Protein AF-A0A6I1VSV1-F1 (afdb_monomer)

Secondary structure (DSSP, 8-state):
---TTT-GGGGHHHHHHHHHHTTSSPPTTTS-HHHHTTT--HHHHHHHHHHHHHHHIIIIIHHHHHHHHHHHHHHTTT-HHHHHHHHHHHHHHH-GGG--HHHHHHHHHHHHHHHSTT-HHHHHHHHHHHHHHHTS-------HHHHHHHHHHTTSS-HHHHHHHHHHHHGGGSPPB-HHHHSGGGGGGEESTT--B-GGGSHHHIIIIIHHHHHHHHHHHHHTGGGGT--SS--HHHHHHHHHHHHHHHHHHHHHHHHHHHHT-EEPP-SSHHHHHHHHHHHHSTT-HHHHHHHHHHHHH----HHHHHHTS-GGGTTTSHHHHHHHTTS-THHHHHHHHHHHHHHTTB-TTSSBPGGG--

Radius of gyration: 32.24 Å; Cα contacts (8 Å, |Δi|>4): 322; chains: 1; bounding box: 82×52×90 Å

Structure (mmCIF, N/CA/C/O backbone):
data_AF-A0A6I1VSV1-F1
#
_entry.id   AF-A0A6I1VSV1-F1
#
loop_
_atom_site.group_PDB
_atom_site.id
_atom_site.type_symbol
_atom_site.label_atom_id
_atom_site.label_alt_id
_atom_site.label_comp_id
_atom_site.label_asym_id
_atom_site.label_entity_id
_atom_site.label_seq_id
_atom_site.pdbx_PDB_ins_code
_atom_site.Cartn_x
_atom_site.Cartn_y
_atom_site.Cartn_z
_atom_site.occupancy
_atom_site.B_iso_or_equiv
_atom_site.auth_seq_id
_atom_site.auth_comp_id
_atom_site.auth_asym_id
_atom_site.auth_atom_id
_atom_site.pdbx_PDB_model_num
ATOM 1 N N . LEU A 1 1 ? 3.359 -19.663 -23.433 1.00 37.00 1 LEU A N 1
ATOM 2 C CA . LEU A 1 1 ? 4.722 -19.948 -23.932 1.00 37.00 1 LEU A CA 1
ATOM 3 C C . LEU A 1 1 ? 5.078 -18.819 -24.882 1.00 37.00 1 LEU A C 1
ATOM 5 O O . LEU A 1 1 ? 4.383 -18.664 -25.875 1.00 37.00 1 LEU A O 1
ATOM 9 N N . LEU A 1 2 ? 6.026 -17.959 -24.504 1.00 47.41 2 LEU A N 1
ATOM 10 C CA . LEU A 1 2 ? 6.466 -16.857 -25.364 1.00 47.41 2 LEU A CA 1
ATOM 11 C C . LEU A 1 2 ? 7.264 -17.428 -26.538 1.00 47.41 2 LEU A C 1
ATOM 13 O O . LEU A 1 2 ? 7.981 -18.418 -26.389 1.00 47.41 2 LEU A O 1
ATOM 17 N N . SER A 1 3 ? 7.106 -16.820 -27.703 1.00 53.56 3 SER A N 1
ATOM 18 C CA . SER A 1 3 ? 7.823 -17.185 -28.918 1.00 53.56 3 SER A CA 1
ATOM 19 C C . SER A 1 3 ? 9.331 -16.965 -28.702 1.00 53.56 3 SER A C 1
ATOM 21 O O . SER A 1 3 ? 9.702 -15.989 -28.053 1.00 53.56 3 SER A O 1
ATOM 23 N N . PRO A 1 4 ? 10.237 -17.759 -29.306 1.00 51.28 4 PRO A N 1
ATOM 24 C CA . PRO A 1 4 ? 11.684 -17.478 -29.300 1.00 51.28 4 PRO A CA 1
ATOM 25 C C . PRO A 1 4 ? 12.036 -16.069 -29.809 1.00 51.28 4 PRO A C 1
ATOM 27 O O . PRO A 1 4 ? 13.080 -15.515 -29.485 1.00 51.28 4 PRO A O 1
ATOM 30 N N . ARG A 1 5 ? 11.129 -15.473 -30.595 1.00 52.00 5 ARG A N 1
ATOM 31 C CA . ARG A 1 5 ? 11.199 -14.095 -31.080 1.00 52.00 5 ARG A CA 1
ATOM 32 C C . ARG A 1 5 ? 10.934 -13.031 -30.029 1.00 52.00 5 ARG A C 1
ATOM 34 O O . ARG A 1 5 ? 11.189 -11.886 -30.372 1.00 52.00 5 ARG A O 1
ATOM 41 N N . ASP A 1 6 ? 10.499 -13.369 -28.817 1.00 61.69 6 ASP A N 1
ATOM 42 C CA . ASP A 1 6 ? 10.179 -12.438 -27.720 1.00 61.69 6 ASP A CA 1
ATOM 43 C C . ASP A 1 6 ? 11.223 -12.513 -26.582 1.00 61.69 6 ASP A C 1
ATOM 45 O O . ASP A 1 6 ? 11.267 -11.651 -25.709 1.00 61.69 6 ASP A O 1
ATOM 49 N N . ASP A 1 7 ? 12.134 -13.494 -26.632 1.00 80.75 7 ASP A N 1
ATOM 50 C CA . ASP A 1 7 ? 13.190 -13.710 -25.638 1.00 80.75 7 ASP A CA 1
ATOM 51 C C . ASP A 1 7 ? 14.307 -12.647 -25.746 1.00 80.75 7 ASP A C 1
ATOM 53 O O . ASP A 1 7 ? 14.970 -12.507 -26.777 1.00 80.75 7 ASP A O 1
ATOM 57 N N . ALA A 1 8 ? 14.541 -11.894 -24.666 1.00 84.38 8 ALA A N 1
ATOM 58 C CA . ALA A 1 8 ? 15.612 -10.897 -24.590 1.00 84.38 8 ALA A CA 1
ATOM 59 C C . ALA A 1 8 ? 17.014 -11.526 -24.664 1.00 84.38 8 ALA A C 1
ATOM 61 O O . ALA A 1 8 ? 17.950 -10.891 -25.147 1.00 84.38 8 ALA A O 1
ATOM 62 N N . ARG A 1 9 ? 17.173 -12.791 -24.256 1.00 91.12 9 ARG A N 1
ATOM 63 C CA . ARG A 1 9 ? 18.448 -13.510 -24.360 1.00 91.12 9 ARG A CA 1
ATOM 64 C C . ARG A 1 9 ? 18.913 -13.660 -25.810 1.00 91.12 9 ARG A C 1
ATOM 66 O O . ARG A 1 9 ? 20.118 -13.656 -26.052 1.00 91.12 9 ARG A O 1
ATOM 73 N N . ALA A 1 10 ? 17.989 -13.770 -26.766 1.00 90.25 10 ALA A N 1
ATOM 74 C CA . ALA A 1 10 ? 18.314 -14.009 -28.173 1.00 90.25 10 ALA A CA 1
ATOM 75 C C . ALA A 1 10 ? 19.134 -12.873 -28.810 1.00 90.25 10 ALA A C 1
ATOM 77 O O . ALA A 1 10 ? 19.902 -13.119 -29.736 1.00 90.25 10 ALA A O 1
ATOM 78 N N . ILE A 1 11 ? 18.997 -11.644 -28.302 1.00 92.44 11 ILE A N 1
ATOM 79 C CA . ILE A 1 11 ? 19.680 -10.459 -28.843 1.00 92.44 11 ILE A CA 1
ATOM 80 C C . ILE A 1 11 ? 20.965 -10.107 -28.086 1.00 92.44 11 ILE A C 1
ATOM 82 O O . ILE A 1 11 ? 21.699 -9.218 -28.511 1.00 92.44 11 ILE A O 1
ATOM 86 N N . LEU A 1 12 ? 21.254 -10.796 -26.976 1.00 93.94 12 LEU A N 1
ATOM 87 C CA . LEU A 1 12 ? 22.346 -10.428 -26.078 1.00 93.94 12 LEU A CA 1
ATOM 88 C C . LEU A 1 12 ? 23.709 -10.455 -26.783 1.00 93.94 12 LEU A C 1
ATOM 90 O O . LEU A 1 12 ? 24.439 -9.476 -26.710 1.00 93.94 12 LEU A O 1
ATOM 94 N N . GLY A 1 13 ? 24.011 -11.508 -27.551 1.00 93.38 13 GLY A N 1
ATOM 95 C CA . GLY A 1 13 ? 25.288 -11.607 -28.272 1.00 93.38 13 GLY A CA 1
ATOM 96 C C . GLY A 1 13 ? 25.487 -10.504 -29.321 1.00 93.38 13 GLY A C 1
ATOM 97 O O . GLY A 1 13 ? 26.599 -10.001 -29.496 1.00 93.38 13 GLY A O 1
ATOM 98 N N . THR A 1 14 ? 24.408 -10.079 -29.986 1.00 93.38 14 THR A N 1
ATOM 99 C CA . THR A 1 14 ? 24.440 -8.942 -30.918 1.00 93.38 14 THR A CA 1
ATOM 100 C C . THR A 1 14 ? 24.732 -7.642 -30.173 1.00 93.38 14 THR A C 1
ATOM 102 O O . THR A 1 14 ? 25.606 -6.884 -30.592 1.00 93.38 14 THR A O 1
ATOM 105 N N . LEU A 1 15 ? 24.055 -7.403 -29.046 1.00 95.31 15 LEU A N 1
ATOM 106 C CA . LEU A 1 15 ? 24.271 -6.216 -28.216 1.00 95.31 15 LEU A CA 1
ATOM 107 C C . LEU A 1 15 ? 25.682 -6.174 -27.617 1.00 95.31 15 LEU A C 1
ATOM 109 O O . LEU A 1 15 ? 26.299 -5.110 -27.616 1.00 95.31 15 LEU A O 1
ATOM 113 N N . ASP A 1 16 ? 26.210 -7.312 -27.162 1.00 95.81 16 ASP A N 1
ATOM 114 C CA . ASP A 1 16 ? 27.582 -7.439 -26.662 1.00 95.81 16 ASP A CA 1
ATOM 115 C C . ASP A 1 16 ? 28.595 -7.083 -27.758 1.00 95.81 16 ASP A C 1
ATOM 117 O O . ASP A 1 16 ? 29.509 -6.288 -27.531 1.00 95.81 16 ASP A O 1
ATOM 121 N N . THR A 1 17 ? 28.401 -7.613 -28.972 1.00 94.19 17 THR A N 1
ATOM 122 C CA . THR A 1 17 ? 29.278 -7.354 -30.127 1.00 94.19 17 THR A CA 1
ATOM 123 C C . THR A 1 17 ? 29.257 -5.881 -30.528 1.00 94.19 17 THR A C 1
ATOM 125 O O . THR A 1 17 ? 30.308 -5.266 -30.715 1.00 94.19 17 THR A O 1
ATOM 128 N N . GLN A 1 18 ? 28.067 -5.286 -30.632 1.00 92.50 18 GLN A N 1
ATOM 129 C CA . GLN A 1 18 ? 27.933 -3.874 -30.986 1.00 92.50 18 GLN A CA 1
ATOM 130 C C . GLN A 1 18 ? 28.483 -2.954 -29.893 1.00 92.50 18 GLN A C 1
ATOM 132 O O . GLN A 1 18 ? 29.118 -1.948 -30.203 1.00 92.50 18 GLN A O 1
ATOM 137 N N . TYR A 1 19 ? 28.316 -3.315 -28.619 1.00 93.88 19 TYR A N 1
ATOM 138 C CA . TYR A 1 19 ? 28.914 -2.568 -27.518 1.00 93.88 19 TYR A CA 1
ATOM 139 C C . TYR A 1 19 ? 30.442 -2.684 -27.499 1.00 93.88 19 TYR A C 1
ATOM 141 O O . TYR A 1 19 ? 31.140 -1.702 -27.255 1.00 93.88 19 TYR A O 1
ATOM 149 N N . ALA A 1 20 ? 30.990 -3.864 -27.794 1.00 92.56 20 ALA A N 1
ATOM 150 C CA . ALA A 1 20 ? 32.431 -4.039 -27.938 1.00 92.56 20 ALA A CA 1
ATOM 151 C C . ALA A 1 20 ? 32.989 -3.161 -29.071 1.00 92.56 20 ALA A C 1
ATOM 153 O O . ALA A 1 20 ? 34.045 -2.553 -28.898 1.00 92.56 20 ALA A O 1
ATOM 154 N N . ALA A 1 21 ? 32.252 -3.009 -30.180 1.00 89.50 21 ALA A N 1
ATOM 155 C CA . ALA A 1 21 ? 32.632 -2.134 -31.290 1.00 89.50 21 ALA A CA 1
ATOM 156 C C . ALA A 1 21 ? 32.789 -0.660 -30.868 1.00 89.50 21 ALA A C 1
ATOM 158 O O . ALA A 1 21 ? 33.681 0.023 -31.371 1.00 89.50 21 ALA A O 1
ATOM 159 N N . THR A 1 22 ? 32.004 -0.174 -29.894 1.00 87.75 22 THR A N 1
ATOM 160 C CA . THR A 1 22 ? 32.160 1.199 -29.369 1.00 87.75 22 THR A CA 1
ATOM 161 C C . THR A 1 22 ? 33.436 1.394 -28.552 1.00 87.75 22 THR A C 1
ATOM 163 O O . THR A 1 22 ? 33.808 2.526 -28.267 1.00 87.75 22 THR A O 1
ATOM 166 N N . ARG A 1 23 ? 34.113 0.308 -28.164 1.00 86.81 23 ARG A N 1
ATOM 167 C CA . ARG A 1 23 ? 35.334 0.321 -27.345 1.00 86.81 23 ARG A CA 1
ATOM 168 C C . ARG A 1 23 ? 36.605 -0.012 -28.131 1.00 86.81 23 ARG A C 1
ATOM 170 O O . ARG A 1 23 ? 37.678 -0.033 -27.540 1.00 86.81 23 ARG A O 1
ATOM 177 N N . VAL A 1 24 ? 36.496 -0.285 -29.435 1.00 84.75 24 VAL A N 1
ATOM 178 C CA . VAL A 1 24 ? 37.635 -0.683 -30.286 1.00 84.75 24 VAL A CA 1
ATOM 179 C C . VAL A 1 24 ? 38.692 0.418 -30.373 1.00 84.75 24 VAL A C 1
ATOM 181 O O . VAL A 1 24 ? 39.883 0.120 -30.396 1.00 84.75 24 VAL A O 1
ATOM 184 N N . PHE A 1 25 ? 38.271 1.683 -30.402 1.00 78.00 25 PHE A N 1
ATOM 185 C CA . PHE A 1 25 ? 39.189 2.816 -30.445 1.00 78.00 25 PHE A CA 1
ATOM 186 C C . PHE A 1 25 ? 39.336 3.443 -29.049 1.00 78.00 25 PHE A C 1
ATOM 188 O O . PHE A 1 25 ? 38.323 3.838 -28.467 1.00 78.00 25 PHE A O 1
ATOM 195 N N . PRO A 1 26 ? 40.566 3.566 -28.513 1.00 72.56 26 PRO A N 1
ATOM 196 C CA . PRO A 1 26 ? 40.814 4.223 -27.230 1.00 72.56 26 PRO A CA 1
ATOM 197 C C . PRO A 1 26 ? 40.503 5.723 -27.300 1.00 72.56 26 PRO A C 1
ATOM 199 O O . PRO A 1 26 ? 40.421 6.307 -28.387 1.00 72.56 26 PRO A O 1
ATOM 202 N N . SER A 1 27 ? 40.328 6.363 -26.140 1.00 71.81 27 SER A N 1
ATOM 203 C CA . SER A 1 27 ? 40.070 7.802 -26.084 1.00 71.81 27 SER A CA 1
ATOM 204 C C . SER A 1 27 ? 41.271 8.593 -26.613 1.00 71.81 27 SER A C 1
ATOM 206 O O . SER A 1 27 ? 42.413 8.147 -26.511 1.00 71.81 27 SER A O 1
ATOM 208 N N . LEU A 1 28 ? 41.040 9.799 -27.142 1.00 69.75 28 LEU A N 1
ATOM 209 C CA . LEU A 1 28 ? 42.116 10.668 -27.642 1.00 69.75 28 LEU A CA 1
ATOM 210 C C . LEU A 1 28 ? 43.215 10.942 -26.603 1.00 69.75 28 LEU A C 1
ATOM 212 O O . LEU A 1 28 ? 44.338 11.246 -26.989 1.00 69.75 28 LEU A O 1
ATOM 216 N N . ILE A 1 29 ? 42.904 10.849 -25.308 1.00 75.50 29 ILE A N 1
ATOM 217 C CA . ILE A 1 29 ? 43.837 11.106 -24.203 1.00 75.50 29 ILE A CA 1
ATOM 218 C C . ILE A 1 29 ? 44.762 9.901 -23.970 1.00 75.50 29 ILE A C 1
ATOM 220 O O . ILE A 1 29 ? 45.913 10.100 -23.584 1.00 75.50 29 ILE A O 1
ATOM 224 N N . ASP A 1 30 ? 44.305 8.692 -24.304 1.00 78.38 30 ASP A N 1
ATOM 225 C CA . ASP A 1 30 ? 45.028 7.428 -24.097 1.00 78.38 30 ASP A CA 1
ATOM 226 C C . ASP A 1 30 ? 45.885 7.015 -25.308 1.00 78.38 30 ASP A C 1
ATOM 228 O O . ASP A 1 30 ? 46.689 6.091 -25.225 1.00 78.38 30 ASP A O 1
ATOM 232 N N . VAL A 1 31 ? 45.719 7.695 -26.446 1.00 77.75 31 VAL A N 1
ATOM 233 C CA . VAL A 1 31 ? 46.461 7.444 -27.694 1.00 77.75 31 VAL A CA 1
ATOM 234 C C . VAL A 1 31 ? 47.808 8.165 -27.654 1.00 77.75 31 VAL A C 1
ATOM 236 O O . VAL A 1 31 ? 47.864 9.324 -27.233 1.00 77.75 31 VAL A O 1
ATOM 239 N N . SER A 1 32 ? 48.894 7.558 -28.134 1.00 79.00 32 SER A N 1
ATOM 240 C CA . SER A 1 32 ? 50.209 8.213 -28.156 1.00 79.00 32 SER A CA 1
ATOM 241 C C . SER A 1 32 ? 50.231 9.406 -29.123 1.00 79.00 32 SER A C 1
ATOM 243 O O . SER A 1 32 ? 49.574 9.387 -30.161 1.00 79.00 32 SER A O 1
ATOM 245 N N . LEU A 1 33 ? 51.023 10.451 -28.842 1.00 74.44 33 LEU A N 1
ATOM 246 C CA . LEU A 1 33 ? 51.087 11.671 -29.677 1.00 74.44 33 LEU A CA 1
ATOM 247 C C . LEU A 1 33 ? 51.336 11.396 -31.174 1.00 74.44 33 LEU A C 1
ATOM 249 O O . LEU A 1 33 ? 50.758 12.077 -32.013 1.00 74.44 33 LEU A O 1
ATOM 253 N N . HIS A 1 34 ? 52.139 10.381 -31.504 1.00 77.50 34 HIS A N 1
ATOM 254 C CA . HIS A 1 34 ? 52.450 9.986 -32.884 1.00 77.50 34 HIS A CA 1
ATOM 255 C C . HIS A 1 34 ? 51.299 9.248 -33.596 1.00 77.50 34 HIS A C 1
ATOM 257 O O . HIS A 1 34 ? 51.204 9.288 -34.818 1.00 77.50 34 HIS A O 1
ATOM 263 N N . GLU A 1 35 ? 50.391 8.614 -32.852 1.00 68.44 35 GLU A N 1
ATOM 264 C CA . GLU A 1 35 ? 49.190 7.956 -33.390 1.00 68.44 35 GLU A CA 1
ATOM 265 C C . GLU A 1 35 ? 48.039 8.961 -33.592 1.00 68.44 35 GLU A C 1
ATOM 267 O O . GLU A 1 35 ? 47.176 8.766 -34.453 1.00 68.44 35 GLU A O 1
ATOM 272 N N . ARG A 1 36 ? 48.051 10.081 -32.848 1.00 72.44 36 ARG A N 1
ATOM 273 C CA . ARG A 1 36 ? 47.083 11.190 -32.985 1.00 72.44 36 ARG A CA 1
ATOM 274 C C . ARG A 1 36 ? 47.256 11.960 -34.296 1.00 72.44 36 ARG A C 1
ATOM 276 O O . ARG A 1 36 ? 46.285 12.500 -34.822 1.00 72.44 36 ARG A O 1
ATOM 283 N N . THR A 1 37 ? 48.470 12.014 -34.839 1.00 72.19 37 THR A N 1
ATOM 284 C CA . THR A 1 37 ? 48.790 12.750 -36.068 1.00 72.19 37 THR A CA 1
ATOM 285 C C . THR A 1 37 ? 48.538 11.887 -37.309 1.00 72.19 37 THR A C 1
ATOM 287 O O . THR A 1 37 ? 49.470 11.460 -37.981 1.00 72.19 37 THR A O 1
ATOM 290 N N . GLY A 1 38 ? 47.266 11.603 -37.610 1.00 68.81 38 GLY A N 1
ATOM 291 C CA . GLY A 1 38 ? 46.831 11.163 -38.948 1.00 68.81 38 GLY A CA 1
ATOM 292 C C . GLY A 1 38 ? 46.313 9.727 -39.098 1.00 68.81 38 GLY A C 1
ATOM 293 O O . GLY A 1 38 ? 45.586 9.471 -40.054 1.00 68.81 38 GLY A O 1
ATOM 294 N N . LEU A 1 39 ? 46.608 8.804 -38.172 1.00 73.94 39 LEU A N 1
ATOM 295 C CA . LEU A 1 39 ? 46.123 7.408 -38.239 1.00 73.94 39 LEU A CA 1
ATOM 296 C C . LEU A 1 39 ? 44.959 7.101 -37.284 1.00 73.94 39 LEU A C 1
ATOM 298 O O . LEU A 1 39 ? 44.277 6.089 -37.447 1.00 73.94 39 LEU A O 1
ATOM 302 N N . TYR A 1 40 ? 44.689 7.970 -36.310 1.00 79.12 40 TYR A N 1
ATOM 303 C CA . TYR A 1 40 ? 43.592 7.782 -35.368 1.00 79.12 40 TYR A CA 1
ATOM 304 C C . TYR A 1 40 ? 42.215 7.984 -36.025 1.00 79.12 40 TYR A C 1
ATOM 306 O O . TYR A 1 40 ? 41.780 9.107 -36.274 1.00 79.12 40 TYR A O 1
ATOM 314 N N . GLN A 1 41 ? 41.492 6.883 -36.247 1.00 78.88 41 GLN A N 1
ATOM 315 C CA . GLN A 1 41 ? 40.129 6.885 -36.804 1.00 78.88 41 GLN A CA 1
ATOM 316 C C . GLN A 1 41 ? 39.023 6.949 -35.736 1.00 78.88 41 GLN A C 1
ATOM 318 O O . GLN A 1 41 ? 37.839 7.014 -36.077 1.00 78.88 41 GLN A O 1
ATOM 323 N N . GLY A 1 42 ? 39.378 6.951 -34.444 1.00 77.75 42 GLY A N 1
ATOM 324 C CA . GLY A 1 42 ? 38.405 6.909 -33.348 1.00 77.75 42 GLY A CA 1
ATOM 325 C C . GLY A 1 42 ? 37.492 8.134 -33.302 1.00 77.75 42 GLY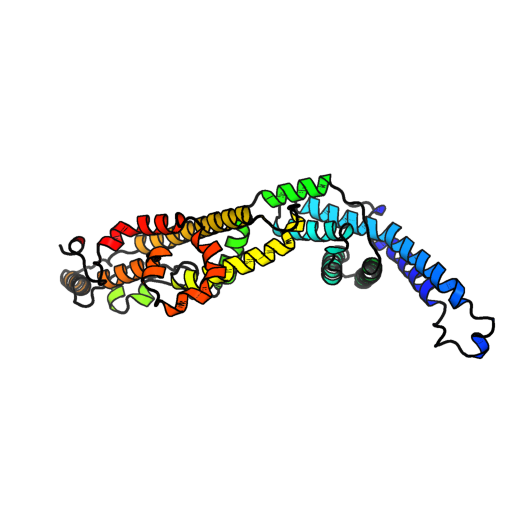 A C 1
ATOM 326 O O . GLY A 1 42 ? 36.306 7.989 -33.029 1.00 77.75 42 GLY A O 1
ATOM 327 N N . GLY A 1 43 ? 37.991 9.316 -33.681 1.00 79.38 43 GLY A N 1
ATOM 328 C CA . GLY A 1 43 ? 37.185 10.542 -33.722 1.00 79.38 43 GLY A CA 1
ATOM 329 C C . GLY A 1 43 ? 36.020 10.477 -34.718 1.00 79.38 43 GLY A C 1
ATOM 330 O O . GLY A 1 43 ? 34.932 10.958 -34.417 1.00 79.38 43 GLY A O 1
ATOM 331 N N . VAL A 1 44 ? 36.225 9.838 -35.876 1.00 82.62 44 VAL A N 1
ATOM 332 C CA . VAL A 1 44 ? 35.189 9.670 -36.914 1.00 82.62 44 VAL A CA 1
ATOM 333 C C . VAL A 1 44 ? 34.331 8.431 -36.647 1.00 82.62 44 VAL A C 1
ATOM 335 O O . VAL A 1 44 ? 33.118 8.456 -36.837 1.00 82.62 44 VAL A O 1
ATOM 338 N N . SER A 1 45 ? 34.948 7.344 -36.178 1.00 83.94 45 SER A N 1
ATOM 339 C CA . SER A 1 45 ? 34.278 6.047 -36.030 1.00 83.94 45 SER A CA 1
ATOM 340 C C . SER A 1 45 ? 33.425 5.958 -34.765 1.00 83.94 45 SER A C 1
ATOM 342 O O . SER A 1 45 ? 32.341 5.381 -34.814 1.00 83.94 45 SER A O 1
ATOM 344 N N . HIS A 1 46 ? 33.872 6.539 -33.642 1.00 86.38 46 HIS A N 1
ATOM 345 C CA . HIS A 1 46 ? 33.216 6.399 -32.336 1.00 86.38 46 HIS A CA 1
ATOM 346 C C . HIS A 1 46 ? 31.756 6.895 -32.324 1.00 86.38 46 HIS A C 1
ATOM 348 O O . HIS A 1 46 ? 30.895 6.144 -31.855 1.00 86.38 46 HIS A O 1
ATOM 354 N N . PRO A 1 47 ? 31.410 8.084 -32.869 1.00 87.56 47 PRO A N 1
ATOM 355 C CA . PRO A 1 47 ? 30.015 8.524 -32.936 1.00 87.56 47 PRO A CA 1
ATOM 356 C C . PRO A 1 47 ? 29.134 7.585 -33.771 1.00 87.56 47 PRO A C 1
ATOM 358 O O . PRO A 1 47 ? 28.006 7.299 -33.382 1.00 87.56 47 PRO A O 1
ATOM 361 N N . VAL A 1 48 ? 29.660 7.052 -34.882 1.00 89.69 48 VAL A N 1
ATOM 362 C CA . VAL A 1 48 ? 28.916 6.167 -35.795 1.00 89.69 48 VAL A CA 1
ATOM 363 C C . VAL A 1 48 ? 28.588 4.831 -35.131 1.00 89.69 48 VAL A C 1
ATOM 365 O O . VAL A 1 48 ? 27.434 4.399 -35.160 1.00 89.69 48 VAL A O 1
ATOM 368 N N . VAL A 1 49 ? 29.576 4.183 -34.504 1.00 90.94 49 VAL A N 1
ATOM 369 C CA . VAL A 1 49 ? 29.361 2.897 -33.814 1.00 90.94 49 VAL A CA 1
ATOM 370 C C . VAL A 1 49 ? 28.509 3.064 -32.557 1.00 90.94 49 VAL A C 1
ATOM 372 O O . VAL A 1 49 ? 27.658 2.220 -32.290 1.00 90.94 49 VAL A O 1
ATOM 375 N N . THR A 1 50 ? 28.663 4.178 -31.830 1.00 91.50 50 THR A N 1
ATOM 376 C CA . THR A 1 50 ? 27.823 4.492 -30.663 1.00 91.50 50 THR A CA 1
ATOM 377 C C . THR A 1 50 ? 26.369 4.675 -31.085 1.00 91.50 50 THR A C 1
ATOM 379 O O . THR A 1 50 ? 25.489 4.012 -30.546 1.00 91.50 50 THR A O 1
ATOM 382 N N . GLN A 1 51 ? 26.110 5.474 -32.125 1.00 92.75 51 GLN A N 1
ATOM 383 C CA . GLN A 1 51 ? 24.757 5.678 -32.644 1.00 92.75 51 GLN A CA 1
ATOM 384 C C . GLN A 1 51 ? 24.153 4.394 -33.237 1.00 92.75 51 GLN A C 1
ATOM 386 O O . GLN A 1 51 ? 22.938 4.198 -33.197 1.00 92.75 51 GLN A O 1
ATOM 391 N N . ALA A 1 52 ? 24.963 3.512 -33.833 1.00 93.12 52 ALA A N 1
ATOM 392 C CA . ALA A 1 52 ? 24.497 2.200 -34.284 1.00 93.12 52 ALA A CA 1
ATOM 393 C C . ALA A 1 52 ? 24.040 1.333 -33.098 1.00 93.12 52 ALA A C 1
ATOM 395 O O . ALA A 1 52 ? 22.921 0.826 -33.119 1.00 93.12 52 ALA A O 1
ATOM 396 N N . TYR A 1 53 ? 24.852 1.253 -32.042 1.00 95.88 53 TYR A N 1
ATOM 397 C CA . TYR A 1 53 ? 24.524 0.515 -30.822 1.00 95.88 53 TYR A CA 1
ATOM 398 C C . TYR A 1 53 ? 23.289 1.077 -30.097 1.00 95.88 53 TYR A C 1
ATOM 400 O O . TYR A 1 53 ? 22.411 0.324 -29.676 1.00 95.88 53 TYR A O 1
ATOM 408 N N . GLU A 1 54 ? 23.166 2.399 -29.983 1.00 95.81 54 GLU A N 1
ATOM 409 C CA . GLU A 1 54 ? 21.991 3.044 -29.381 1.00 95.81 54 GLU A CA 1
ATOM 410 C C . GLU A 1 54 ? 20.706 2.763 -30.170 1.00 95.81 54 GLU A C 1
ATOM 412 O O . GLU A 1 54 ? 19.668 2.459 -29.575 1.00 95.81 54 GLU A O 1
ATOM 417 N N . ARG A 1 55 ? 20.777 2.796 -31.509 1.00 94.50 55 ARG A N 1
ATOM 418 C CA . ARG A 1 55 ? 19.654 2.405 -32.375 1.00 94.50 55 ARG A CA 1
ATOM 419 C C . ARG A 1 55 ? 19.265 0.948 -32.167 1.00 94.50 55 ARG A C 1
ATOM 421 O O . ARG A 1 55 ? 18.077 0.654 -32.107 1.00 94.50 55 ARG A O 1
ATOM 428 N N . GLU A 1 56 ? 20.233 0.054 -32.010 1.00 94.88 56 GLU A N 1
ATOM 429 C CA . GLU A 1 56 ? 19.970 -1.362 -31.753 1.00 94.88 56 GLU A CA 1
ATOM 430 C C . GLU A 1 56 ? 19.280 -1.589 -30.404 1.00 94.88 56 GLU A C 1
ATOM 432 O O . GLU A 1 56 ? 18.309 -2.343 -30.316 1.00 94.88 56 GLU A O 1
ATOM 437 N N . LEU A 1 57 ? 19.725 -0.894 -29.352 1.00 96.44 57 LEU A N 1
ATOM 438 C CA . LEU A 1 57 ? 19.062 -0.929 -28.048 1.00 96.44 57 LEU A CA 1
ATOM 439 C C . LEU A 1 57 ? 17.588 -0.509 -28.163 1.00 96.44 57 LEU A C 1
ATOM 441 O O . LEU A 1 57 ? 16.713 -1.162 -27.591 1.00 96.44 57 LEU A O 1
ATOM 445 N N . GLN A 1 58 ? 17.300 0.553 -28.916 1.00 95.06 58 GLN A N 1
ATOM 446 C CA . GLN A 1 58 ? 15.932 1.037 -29.117 1.00 95.06 58 GLN A CA 1
ATOM 447 C C . GLN A 1 58 ? 15.103 0.137 -30.044 1.00 95.06 58 GLN A C 1
ATOM 449 O O . GLN A 1 58 ? 13.911 -0.037 -29.809 1.00 95.06 58 GLN A O 1
ATOM 454 N N . ALA A 1 59 ? 15.709 -0.448 -31.078 1.00 93.81 59 ALA A N 1
ATOM 455 C CA . ALA A 1 59 ? 15.008 -1.265 -32.066 1.00 93.81 59 ALA A CA 1
ATOM 456 C C . ALA A 1 59 ? 14.761 -2.702 -31.589 1.00 93.81 59 ALA A C 1
ATOM 458 O O . ALA A 1 59 ? 13.752 -3.303 -31.952 1.00 93.81 59 ALA A O 1
ATOM 459 N N . GLN A 1 60 ? 15.669 -3.261 -30.782 1.00 93.62 60 GLN A N 1
ATOM 460 C CA . GLN A 1 60 ? 15.617 -4.665 -30.374 1.00 93.62 60 GLN A CA 1
ATOM 461 C C . GLN A 1 60 ? 15.335 -4.854 -28.885 1.00 93.62 60 GLN A C 1
ATOM 463 O O . GLN A 1 60 ? 14.473 -5.660 -28.542 1.00 93.62 60 GLN A O 1
ATOM 468 N N . LEU A 1 61 ? 16.030 -4.147 -27.985 1.00 95.44 61 LEU A N 1
ATOM 469 C CA . LEU A 1 61 ? 15.877 -4.378 -26.541 1.00 95.44 61 LEU A CA 1
ATOM 470 C C . LEU A 1 61 ? 14.611 -3.719 -25.983 1.00 95.44 61 LEU A C 1
ATOM 472 O O . LEU A 1 61 ? 13.860 -4.365 -25.251 1.00 95.44 61 LEU A O 1
ATOM 476 N N . LEU A 1 62 ? 14.350 -2.460 -26.342 1.00 95.50 62 LEU A N 1
ATOM 477 C CA . LEU A 1 62 ? 13.211 -1.700 -25.819 1.00 95.50 62 LEU A CA 1
ATOM 478 C C . LEU A 1 62 ? 11.848 -2.374 -26.089 1.00 95.50 62 LEU A C 1
ATOM 480 O O . LEU A 1 62 ? 11.100 -2.543 -25.124 1.00 95.50 62 LEU A O 1
ATOM 484 N N . PRO A 1 63 ? 11.513 -2.836 -27.315 1.00 94.31 63 PRO A N 1
ATOM 485 C CA . PRO A 1 63 ? 10.214 -3.460 -27.575 1.00 94.31 63 PRO A CA 1
ATOM 486 C C . PRO A 1 63 ? 10.023 -4.770 -26.804 1.00 94.31 63 PRO A C 1
ATOM 488 O O . PRO A 1 63 ? 8.913 -5.090 -26.391 1.00 94.31 63 PRO A O 1
ATOM 491 N N . ARG A 1 64 ? 11.107 -5.510 -26.540 1.00 94.38 64 ARG A N 1
ATOM 492 C CA . ARG A 1 64 ? 11.073 -6.754 -25.754 1.00 94.38 64 ARG A CA 1
ATOM 493 C C . ARG A 1 64 ? 10.792 -6.489 -24.288 1.00 94.38 64 ARG A C 1
ATOM 495 O O . ARG A 1 64 ? 9.955 -7.162 -23.691 1.00 94.38 64 ARG A O 1
ATOM 502 N N . VAL A 1 65 ? 11.460 -5.485 -23.717 1.00 95.31 65 VAL A N 1
ATOM 503 C CA . VAL A 1 65 ? 11.172 -5.030 -22.352 1.00 95.31 65 VAL A CA 1
ATOM 504 C C . VAL A 1 65 ? 9.729 -4.539 -22.264 1.00 95.31 65 VAL A C 1
ATOM 506 O O . VAL A 1 65 ? 9.019 -4.915 -21.336 1.00 95.31 65 VAL A O 1
ATOM 509 N N . ALA A 1 66 ? 9.256 -3.775 -23.250 1.00 95.88 66 ALA A N 1
ATOM 510 C CA . ALA A 1 66 ? 7.869 -3.328 -23.293 1.00 95.88 66 ALA A CA 1
ATOM 511 C C . ALA A 1 66 ? 6.885 -4.509 -23.315 1.00 95.88 66 ALA A C 1
ATOM 513 O O . ALA A 1 66 ? 6.015 -4.583 -22.452 1.00 95.88 66 ALA A O 1
ATOM 514 N N . GLN A 1 67 ? 7.065 -5.484 -24.211 1.00 94.12 67 GLN A N 1
ATOM 515 C CA . GLN A 1 67 ? 6.236 -6.697 -24.270 1.00 94.12 67 GLN A CA 1
ATOM 516 C C . GLN A 1 67 ? 6.267 -7.506 -22.966 1.00 94.12 67 GLN A C 1
ATOM 518 O O . GLN A 1 67 ? 5.238 -8.030 -22.529 1.00 94.12 67 GLN A O 1
ATOM 523 N N . GLN A 1 68 ? 7.432 -7.593 -22.319 1.00 93.44 68 GLN A N 1
ATOM 524 C CA . GLN A 1 68 ? 7.586 -8.241 -21.020 1.00 93.44 68 GLN A CA 1
ATOM 525 C C . GLN A 1 68 ? 6.735 -7.544 -19.952 1.00 93.44 68 GLN A C 1
ATOM 527 O O . GLN A 1 68 ? 5.984 -8.211 -19.238 1.00 93.44 68 GLN A O 1
ATOM 532 N N . LEU A 1 69 ? 6.803 -6.213 -19.873 1.00 95.75 69 LEU A N 1
ATOM 533 C CA . LEU A 1 69 ? 6.002 -5.417 -18.942 1.00 95.75 69 LEU A CA 1
ATOM 534 C C . LEU A 1 69 ? 4.502 -5.502 -19.263 1.00 95.75 69 LEU A C 1
ATOM 536 O O . LEU A 1 69 ? 3.694 -5.668 -18.352 1.00 95.75 69 LEU A O 1
ATOM 540 N N . GLU A 1 70 ? 4.112 -5.507 -20.540 1.00 96.25 70 GLU A N 1
ATOM 541 C CA . GLU A 1 70 ? 2.718 -5.743 -20.932 1.00 96.25 70 GLU A CA 1
ATOM 542 C C . GLU A 1 70 ? 2.219 -7.121 -20.479 1.00 96.25 70 GLU A C 1
ATOM 544 O O . GLU A 1 70 ? 1.095 -7.258 -19.991 1.00 96.25 70 GLU A O 1
ATOM 549 N N . SER A 1 71 ? 3.051 -8.159 -20.611 1.00 94.38 71 SER A N 1
ATOM 550 C CA . SER A 1 71 ? 2.728 -9.496 -20.112 1.00 94.38 71 SER A CA 1
ATOM 551 C C . SER A 1 71 ? 2.573 -9.513 -18.591 1.00 94.38 71 SER A C 1
ATOM 553 O O . SER A 1 71 ? 1.699 -10.224 -18.096 1.00 94.38 71 SER A O 1
ATOM 555 N N . GLN A 1 72 ? 3.386 -8.751 -17.851 1.00 94.31 72 GLN A N 1
ATOM 556 C CA . GLN A 1 72 ? 3.245 -8.618 -16.398 1.00 94.31 72 GLN A CA 1
ATOM 557 C C . GLN A 1 72 ? 1.932 -7.922 -16.025 1.00 94.31 72 GLN A C 1
ATOM 559 O O . GLN A 1 72 ? 1.243 -8.389 -15.122 1.00 94.31 72 GLN A O 1
ATOM 564 N N . ILE A 1 73 ? 1.541 -6.862 -16.740 1.00 96.38 73 ILE A N 1
ATOM 565 C CA . ILE A 1 73 ? 0.250 -6.192 -16.522 1.00 96.38 73 ILE A CA 1
ATOM 566 C C . ILE A 1 73 ? -0.898 -7.190 -16.704 1.00 96.38 73 ILE A C 1
ATOM 568 O O . ILE A 1 73 ? -1.721 -7.342 -15.803 1.00 96.38 73 ILE A O 1
ATOM 572 N N . ARG A 1 74 ? -0.923 -7.922 -17.828 1.00 95.94 74 ARG A N 1
ATOM 573 C CA . ARG A 1 74 ? -1.973 -8.917 -18.118 1.00 95.94 74 ARG A CA 1
ATOM 574 C C . ARG A 1 74 ? -2.028 -10.027 -17.064 1.00 95.94 74 ARG A C 1
ATOM 576 O O . ARG A 1 74 ? -3.114 -10.435 -16.668 1.00 95.94 74 ARG A O 1
ATOM 583 N N . ALA A 1 75 ? -0.871 -10.496 -16.593 1.00 94.06 75 ALA A N 1
ATOM 584 C CA . ALA A 1 75 ? -0.782 -11.560 -15.593 1.00 94.06 75 ALA A CA 1
ATOM 585 C C . ALA A 1 75 ? -1.211 -11.122 -14.182 1.00 94.06 75 ALA A C 1
ATOM 587 O O . ALA A 1 75 ? -1.592 -11.970 -13.381 1.00 94.06 75 ALA A O 1
ATOM 588 N N . ASN A 1 76 ? -1.145 -9.824 -13.875 1.00 93.56 76 ASN A N 1
ATOM 589 C CA . ASN A 1 76 ? -1.441 -9.288 -12.547 1.00 93.56 76 ASN A CA 1
ATOM 590 C C . ASN A 1 76 ? -2.774 -8.526 -12.482 1.00 93.56 76 ASN A C 1
ATOM 592 O O . ASN A 1 76 ? -3.016 -7.847 -11.492 1.00 93.56 76 ASN A O 1
ATOM 596 N N . LEU A 1 77 ? -3.666 -8.635 -13.476 1.00 91.50 77 LEU A N 1
ATOM 597 C CA . LEU A 1 77 ? -4.950 -7.906 -13.487 1.00 91.50 77 LEU A CA 1
ATOM 598 C C . LEU A 1 77 ? -5.821 -8.143 -12.236 1.00 91.50 77 LEU A C 1
ATOM 600 O O . LEU A 1 77 ? -6.630 -7.292 -11.886 1.00 91.50 77 LEU A O 1
ATOM 604 N N . ASN A 1 78 ? -5.645 -9.274 -11.552 1.00 88.94 78 ASN A N 1
ATOM 605 C CA . ASN A 1 78 ? -6.332 -9.635 -10.310 1.00 88.94 78 ASN A CA 1
ATOM 606 C C . ASN A 1 78 ? -5.489 -9.422 -9.035 1.00 88.94 78 ASN A C 1
ATOM 608 O O . ASN A 1 78 ? -5.955 -9.734 -7.942 1.00 88.94 78 ASN A O 1
ATOM 612 N N . ASN A 1 79 ? -4.256 -8.924 -9.148 1.00 88.50 79 ASN A N 1
ATOM 613 C CA . ASN A 1 79 ? -3.367 -8.642 -8.024 1.00 88.50 79 ASN A CA 1
ATOM 614 C C . ASN A 1 79 ? -2.964 -7.165 -8.054 1.00 88.50 79 ASN A C 1
ATOM 616 O O . ASN A 1 79 ? -2.002 -6.789 -8.723 1.00 88.50 79 ASN A O 1
ATOM 620 N N . ARG A 1 80 ? -3.706 -6.333 -7.316 1.00 84.00 80 ARG A N 1
ATOM 621 C CA . ARG A 1 80 ? -3.542 -4.872 -7.288 1.00 84.00 80 ARG A CA 1
ATOM 622 C C . ARG A 1 80 ? -2.103 -4.431 -7.017 1.00 84.00 80 ARG A C 1
ATOM 624 O O . ARG A 1 80 ? -1.584 -3.599 -7.759 1.00 84.00 80 ARG A O 1
ATOM 631 N N . ASP A 1 81 ? -1.467 -4.986 -5.987 1.00 81.50 81 ASP A N 1
ATOM 632 C CA . ASP A 1 81 ? -0.137 -4.548 -5.547 1.00 81.50 81 ASP A CA 1
ATOM 633 C C . ASP A 1 81 ? 0.922 -4.812 -6.628 1.00 81.50 81 ASP A C 1
ATOM 635 O O . ASP A 1 81 ? 1.755 -3.955 -6.937 1.00 81.50 81 ASP A O 1
ATOM 639 N N . ARG A 1 82 ? 0.856 -5.980 -7.280 1.00 89.06 82 ARG A N 1
ATOM 640 C CA . ARG A 1 82 ? 1.736 -6.297 -8.416 1.00 89.06 82 ARG A CA 1
ATOM 641 C C . ARG A 1 82 ? 1.365 -5.519 -9.675 1.00 89.06 82 ARG A C 1
ATOM 643 O O . ARG A 1 82 ? 2.257 -5.124 -10.431 1.00 89.06 82 ARG A O 1
ATOM 650 N N . LEU A 1 83 ? 0.074 -5.292 -9.907 1.00 92.00 83 LEU A N 1
ATOM 651 C CA . LEU A 1 83 ? -0.431 -4.549 -11.057 1.00 92.00 83 LEU A CA 1
ATOM 652 C C . LEU A 1 83 ? 0.061 -3.106 -11.041 1.00 92.00 83 LEU A C 1
ATOM 654 O O . LEU A 1 83 ? 0.547 -2.636 -12.065 1.00 92.00 83 LEU A O 1
ATOM 658 N N . LEU A 1 84 ? -0.001 -2.433 -9.888 1.00 89.25 84 LEU A N 1
ATOM 659 C CA . LEU A 1 84 ? 0.421 -1.039 -9.747 1.00 89.25 84 LEU A CA 1
ATOM 660 C C . LEU A 1 84 ? 1.871 -0.858 -10.205 1.00 89.25 84 LEU A C 1
ATOM 662 O O . LEU A 1 84 ? 2.153 -0.022 -11.062 1.00 89.25 84 LEU A O 1
ATOM 666 N N . ASN A 1 85 ? 2.776 -1.697 -9.699 1.00 91.88 85 ASN A N 1
ATOM 667 C CA . ASN A 1 85 ? 4.189 -1.640 -10.064 1.00 91.88 85 ASN A CA 1
ATOM 668 C C . ASN A 1 85 ? 4.443 -2.067 -11.521 1.00 91.88 85 ASN A C 1
ATOM 670 O O . ASN A 1 85 ? 5.274 -1.464 -12.198 1.00 91.88 85 ASN A O 1
ATOM 674 N N . SER A 1 86 ? 3.684 -3.036 -12.043 1.00 94.75 86 SER A N 1
ATOM 675 C CA . SER A 1 86 ? 3.771 -3.431 -13.459 1.00 94.75 86 SER A CA 1
ATOM 676 C C . SER A 1 86 ? 3.372 -2.279 -14.392 1.00 94.75 86 SER A C 1
ATOM 678 O O . SER A 1 86 ? 4.061 -2.000 -15.374 1.00 94.75 86 SER A O 1
ATOM 680 N N . VAL A 1 87 ? 2.286 -1.567 -14.065 1.00 94.81 87 VAL A N 1
ATOM 681 C CA . VAL A 1 87 ? 1.822 -0.390 -14.817 1.00 94.81 87 VAL A CA 1
ATOM 682 C C . VAL A 1 87 ? 2.812 0.763 -14.673 1.00 94.81 87 VAL A C 1
ATOM 684 O O . VAL A 1 87 ? 3.159 1.373 -15.681 1.00 94.81 87 VAL A O 1
ATOM 687 N N . ARG A 1 88 ? 3.324 1.025 -13.461 1.00 94.62 88 ARG A N 1
ATOM 688 C CA . ARG A 1 88 ? 4.372 2.030 -13.208 1.00 94.62 88 ARG A CA 1
ATOM 689 C C . ARG A 1 88 ? 5.562 1.831 -14.141 1.00 94.62 88 ARG A C 1
ATOM 691 O O . ARG A 1 88 ? 5.935 2.755 -14.858 1.00 94.62 88 ARG A O 1
ATOM 698 N N . ALA A 1 89 ? 6.115 0.618 -14.164 1.00 95.56 89 ALA A N 1
ATOM 699 C CA . ALA A 1 89 ? 7.262 0.280 -14.997 1.00 95.56 89 ALA A CA 1
ATOM 700 C C . ALA A 1 89 ? 6.976 0.487 -16.492 1.00 95.56 89 ALA A C 1
ATOM 702 O O . ALA A 1 89 ? 7.814 1.035 -17.207 1.00 95.56 89 ALA A O 1
ATOM 703 N N . TYR A 1 90 ? 5.790 0.090 -16.963 1.00 96.38 90 TYR A N 1
ATOM 704 C CA . TYR A 1 90 ? 5.406 0.255 -18.364 1.00 96.38 90 TYR A CA 1
ATOM 705 C C . TYR A 1 90 ? 5.236 1.726 -18.753 1.00 96.38 90 TYR A C 1
ATOM 707 O O . TYR A 1 90 ? 5.802 2.162 -19.753 1.00 96.38 90 TYR A O 1
ATOM 715 N N . LEU A 1 91 ? 4.527 2.519 -17.942 1.00 94.62 91 LEU A N 1
ATOM 716 C CA . LEU A 1 91 ? 4.316 3.941 -18.221 1.00 94.62 91 LEU A CA 1
ATOM 717 C C . LEU A 1 91 ? 5.634 4.729 -18.234 1.00 94.62 91 LEU A C 1
ATOM 719 O O . LEU A 1 91 ? 5.792 5.636 -19.051 1.00 94.62 91 LEU A O 1
ATOM 723 N N . MET A 1 92 ? 6.609 4.356 -17.396 1.00 94.56 92 MET A N 1
ATOM 724 C CA . MET A 1 92 ? 7.945 4.964 -17.414 1.00 94.56 92 MET A CA 1
ATOM 725 C C . MET A 1 92 ? 8.637 4.840 -18.783 1.00 94.56 92 MET A C 1
ATOM 727 O O . MET A 1 92 ? 9.461 5.691 -19.111 1.00 94.56 92 MET A O 1
ATOM 731 N N . LEU A 1 93 ? 8.304 3.852 -19.625 1.00 95.00 93 LEU A N 1
ATOM 732 C CA . LEU A 1 93 ? 8.863 3.753 -20.983 1.00 95.00 93 LEU A CA 1
ATOM 733 C C . LEU A 1 93 ? 8.378 4.876 -21.917 1.00 95.00 93 LEU A C 1
ATOM 735 O O . LEU A 1 93 ? 9.129 5.298 -22.797 1.00 95.00 93 LEU A O 1
ATOM 739 N N . GLY A 1 94 ? 7.159 5.381 -21.707 1.00 92.12 94 GLY A N 1
ATOM 740 C CA . GLY A 1 94 ? 6.551 6.453 -22.507 1.00 92.12 94 GLY A CA 1
ATOM 741 C C . GLY A 1 94 ? 6.535 7.830 -21.835 1.00 92.12 94 GLY A C 1
ATOM 742 O O . GLY A 1 94 ? 6.180 8.805 -22.482 1.00 92.12 94 GLY A O 1
ATOM 743 N N . MET A 1 95 ? 6.917 7.931 -20.555 1.00 90.62 95 MET A N 1
ATOM 744 C CA . MET A 1 95 ? 6.899 9.183 -19.778 1.00 90.62 95 MET A CA 1
ATOM 745 C C . MET A 1 95 ? 8.289 9.492 -19.190 1.00 90.62 95 MET A C 1
ATOM 747 O O . MET A 1 95 ? 8.556 9.126 -18.039 1.00 90.62 95 MET A O 1
ATOM 751 N N . PRO A 1 96 ? 9.198 10.133 -19.955 1.00 88.38 96 PRO A N 1
ATOM 752 C CA . PRO A 1 96 ? 10.555 10.462 -19.504 1.00 88.38 96 PRO A CA 1
ATOM 753 C C . PRO A 1 96 ? 10.610 11.223 -18.175 1.00 88.38 96 PRO A C 1
ATOM 755 O O . PRO A 1 96 ? 11.472 10.960 -17.345 1.00 88.38 96 PRO A O 1
ATOM 758 N N . GLU A 1 97 ? 9.660 12.122 -17.945 1.00 87.44 97 GLU A N 1
ATOM 759 C CA . GLU A 1 97 ? 9.596 13.036 -16.799 1.00 87.44 97 GLU A CA 1
ATOM 760 C C . GLU A 1 97 ? 9.222 12.310 -15.499 1.00 87.44 97 GLU A C 1
ATOM 762 O O . GLU A 1 97 ? 9.435 12.828 -14.404 1.00 87.44 97 GLU A O 1
ATOM 767 N N . ARG A 1 98 ? 8.643 11.107 -15.611 1.00 87.94 98 ARG A N 1
ATOM 768 C CA . ARG A 1 98 ? 8.245 10.242 -14.486 1.00 87.94 98 ARG A CA 1
ATOM 769 C C . ARG A 1 98 ? 9.169 9.041 -14.311 1.00 87.94 98 ARG A C 1
ATOM 771 O O . ARG A 1 98 ? 8.913 8.194 -13.457 1.00 87.94 98 ARG A O 1
ATOM 778 N N . ARG A 1 99 ? 10.210 8.930 -15.137 1.00 91.44 99 ARG A N 1
ATOM 779 C CA . ARG A 1 99 ? 11.084 7.762 -15.182 1.00 91.44 99 ARG A CA 1
ATOM 780 C C . ARG A 1 99 ? 12.106 7.802 -14.053 1.00 91.44 99 ARG A C 1
ATOM 782 O O . ARG A 1 99 ? 13.007 8.632 -14.041 1.00 91.44 99 ARG A O 1
ATOM 789 N N . ASP A 1 100 ? 12.005 6.830 -13.155 1.00 94.00 100 ASP A N 1
ATOM 790 C CA . ASP A 1 100 ? 13.075 6.496 -12.219 1.00 94.00 100 ASP A CA 1
ATOM 791 C C . ASP A 1 100 ? 13.927 5.377 -12.829 1.00 94.00 100 ASP A C 1
ATOM 793 O O . ASP A 1 100 ? 13.528 4.209 -12.865 1.00 94.00 100 ASP A O 1
ATOM 797 N N . ASN A 1 101 ? 15.104 5.743 -13.338 1.00 95.50 101 ASN A N 1
ATOM 798 C CA . ASN A 1 101 ? 16.008 4.806 -14.001 1.00 95.50 101 ASN A CA 1
ATOM 799 C C . ASN A 1 101 ? 16.528 3.712 -13.060 1.00 95.50 101 ASN A C 1
ATOM 801 O O . ASN A 1 101 ? 16.698 2.570 -13.490 1.00 95.50 101 ASN A O 1
ATOM 805 N N . ALA A 1 102 ? 16.796 4.038 -11.793 1.00 96.38 102 ALA A N 1
ATOM 806 C CA . ALA A 1 102 ? 17.333 3.074 -10.838 1.00 96.38 102 ALA A CA 1
ATOM 807 C C . ALA A 1 102 ? 16.263 2.044 -10.463 1.00 96.38 102 ALA A C 1
ATOM 809 O O . ALA A 1 102 ? 16.511 0.835 -10.534 1.00 96.38 102 ALA A O 1
ATOM 810 N N . TRP A 1 103 ? 15.057 2.523 -10.149 1.00 95.94 103 TRP A N 1
ATOM 811 C CA . TRP A 1 103 ? 13.918 1.676 -9.816 1.00 95.94 103 TRP A CA 1
ATOM 812 C C . TRP A 1 103 ? 13.499 0.793 -10.998 1.00 95.94 103 TRP A C 1
ATOM 814 O O . TRP A 1 103 ? 13.376 -0.422 -10.842 1.00 95.94 103 TRP A O 1
ATOM 824 N N . LEU A 1 104 ? 13.359 1.365 -12.201 1.00 96.56 104 LEU A N 1
ATOM 825 C CA . LEU A 1 104 ? 12.947 0.616 -13.393 1.00 96.56 104 LEU A CA 1
ATOM 826 C C . LEU A 1 104 ? 13.965 -0.471 -13.762 1.00 96.56 104 LEU A C 1
ATOM 828 O O . LEU A 1 104 ? 13.587 -1.595 -14.099 1.00 96.56 104 LEU A O 1
ATOM 832 N N . LYS A 1 105 ? 15.262 -0.165 -13.650 1.00 97.06 105 LYS A N 1
ATOM 833 C CA . LYS A 1 105 ? 16.334 -1.143 -13.859 1.00 97.06 105 LYS A CA 1
ATOM 834 C C . LYS A 1 105 ? 16.242 -2.307 -12.870 1.00 97.06 105 LYS A C 1
ATOM 836 O O . LYS A 1 105 ? 16.309 -3.461 -13.288 1.00 97.06 105 LYS A O 1
ATOM 841 N N . ALA A 1 106 ? 16.055 -2.021 -11.581 1.00 97.12 106 ALA A N 1
ATOM 842 C CA . ALA A 1 106 ? 15.909 -3.048 -10.548 1.00 97.12 106 ALA A CA 1
ATOM 843 C C . ALA A 1 106 ? 14.645 -3.907 -10.748 1.00 97.12 106 ALA A C 1
ATOM 845 O O . ALA A 1 106 ? 14.693 -5.134 -10.607 1.00 97.12 106 ALA A O 1
ATOM 846 N N . TRP A 1 107 ? 13.531 -3.280 -11.138 1.00 96.00 107 TRP A N 1
ATOM 847 C CA . TRP A 1 107 ? 12.275 -3.965 -11.441 1.00 96.00 107 TRP A CA 1
ATOM 848 C C . TRP A 1 107 ? 12.442 -4.987 -12.575 1.00 96.00 107 TRP A C 1
ATOM 850 O O . TRP A 1 107 ? 12.130 -6.167 -12.406 1.00 96.00 107 TRP A O 1
ATOM 860 N N . VAL A 1 108 ? 13.004 -4.566 -13.714 1.00 95.88 108 VAL A N 1
ATOM 861 C CA . VAL A 1 108 ? 13.227 -5.455 -14.869 1.00 95.88 108 VAL A CA 1
ATOM 862 C C . VAL A 1 108 ? 14.259 -6.544 -14.550 1.00 95.88 108 VAL A C 1
ATOM 864 O O . VAL A 1 108 ? 14.073 -7.697 -14.943 1.00 95.88 108 VAL A O 1
ATOM 867 N N . ALA A 1 109 ? 15.302 -6.224 -13.777 1.00 96.00 109 ALA A N 1
ATOM 868 C CA . ALA A 1 109 ? 16.295 -7.205 -13.339 1.00 96.00 109 ALA A CA 1
ATOM 869 C C . ALA A 1 109 ? 15.685 -8.326 -12.477 1.00 96.00 109 ALA A C 1
ATOM 871 O O . ALA A 1 109 ? 16.091 -9.482 -12.604 1.00 96.00 109 ALA A O 1
ATOM 872 N N . THR A 1 110 ? 14.689 -8.010 -11.642 1.00 94.69 110 THR A N 1
ATOM 873 C CA . THR A 1 110 ? 13.974 -9.006 -10.824 1.00 94.69 110 THR A CA 1
ATOM 874 C C . THR A 1 110 ? 13.252 -10.028 -11.703 1.00 94.69 110 THR A C 1
ATOM 876 O O . THR A 1 110 ? 13.324 -11.232 -11.453 1.00 94.69 110 THR A O 1
ATOM 879 N N . ASP A 1 111 ? 12.612 -9.570 -12.779 1.00 91.50 111 ASP A N 1
ATOM 880 C CA . ASP A 1 111 ? 11.961 -10.459 -13.741 1.00 91.50 111 ASP A CA 1
ATOM 881 C C . ASP A 1 111 ? 12.983 -11.318 -14.511 1.00 91.50 111 ASP A C 1
ATOM 883 O O . ASP A 1 111 ? 12.803 -12.531 -14.619 1.00 91.50 111 ASP A O 1
ATOM 887 N N . TRP A 1 112 ? 14.107 -10.748 -14.958 1.00 94.31 112 TRP A N 1
ATOM 888 C CA . TRP A 1 112 ? 15.168 -11.532 -15.607 1.00 94.31 112 TRP A CA 1
ATOM 889 C C . TRP A 1 112 ? 15.823 -12.557 -14.685 1.00 94.31 112 TRP A C 1
ATOM 891 O O . TRP A 1 112 ? 16.173 -13.644 -15.147 1.00 94.31 112 TRP A O 1
ATOM 901 N N . SER A 1 113 ? 15.945 -12.257 -13.392 1.00 94.31 113 SER A N 1
ATOM 902 C CA . SER A 1 113 ? 16.396 -13.232 -12.396 1.00 94.31 113 SER A CA 1
ATOM 903 C C . SER A 1 113 ? 15.456 -14.440 -12.334 1.00 94.31 113 SER A C 1
ATOM 905 O O . SER A 1 113 ? 15.909 -15.584 -12.386 1.00 94.31 113 SER A O 1
ATOM 907 N N . ALA A 1 114 ? 14.141 -14.193 -12.330 1.00 91.69 114 ALA A N 1
ATOM 908 C CA . ALA A 1 114 ? 13.133 -15.249 -12.342 1.00 91.69 114 ALA A CA 1
ATOM 909 C C . ALA A 1 114 ? 13.097 -16.036 -13.667 1.00 91.69 114 ALA A C 1
ATOM 911 O O . ALA A 1 114 ? 12.851 -17.242 -13.652 1.00 91.69 114 ALA A O 1
ATOM 912 N N . ARG A 1 115 ? 13.347 -15.385 -14.812 1.00 90.06 115 ARG A N 1
ATOM 913 C CA . ARG A 1 115 ? 13.336 -16.039 -16.138 1.00 90.06 115 ARG A CA 1
ATOM 914 C C . ARG A 1 115 ? 14.585 -16.851 -16.443 1.00 90.06 115 ARG A C 1
ATOM 916 O O . ARG A 1 115 ? 14.482 -17.867 -17.127 1.00 90.06 115 ARG A O 1
ATOM 923 N N . TYR A 1 116 ? 15.749 -16.417 -15.969 1.00 93.44 116 TYR A N 1
ATOM 924 C CA . TYR A 1 116 ? 17.027 -17.072 -16.254 1.00 93.44 116 TYR A CA 1
ATOM 925 C C . TYR A 1 116 ? 17.713 -17.541 -14.965 1.00 93.44 116 TYR A C 1
ATOM 927 O O . TYR A 1 116 ? 18.840 -17.114 -14.692 1.00 93.44 116 TYR A O 1
ATOM 935 N N . PRO A 1 117 ? 17.072 -18.399 -14.150 1.00 93.62 117 PRO A N 1
ATOM 936 C CA . PRO A 1 117 ? 17.636 -18.826 -12.875 1.00 93.62 117 PRO A CA 1
ATOM 937 C C . PRO A 1 117 ? 18.997 -19.505 -13.086 1.00 93.62 117 PRO A 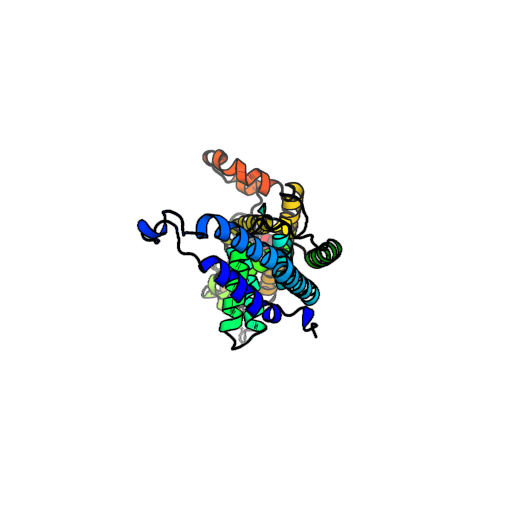C 1
ATOM 939 O O . PRO A 1 117 ? 19.165 -20.333 -13.979 1.00 93.62 117 PRO A O 1
ATOM 942 N N . GLY A 1 118 ? 19.993 -19.116 -12.285 1.00 93.62 118 GLY A N 1
ATOM 943 C CA . GLY A 1 118 ? 21.360 -19.648 -12.363 1.00 93.62 118 GLY A CA 1
ATOM 944 C C . GLY A 1 118 ? 22.215 -19.134 -13.531 1.00 93.62 118 GLY A C 1
ATOM 945 O O . GLY A 1 118 ? 23.402 -19.442 -13.582 1.00 93.62 118 GLY A O 1
ATOM 946 N N . ASN A 1 119 ? 21.672 -18.321 -14.445 1.00 95.56 119 ASN A N 1
ATOM 947 C CA . ASN A 1 119 ? 22.427 -17.755 -15.566 1.00 95.56 119 ASN A CA 1
ATOM 948 C C . ASN A 1 119 ? 22.806 -16.287 -15.310 1.00 95.56 119 ASN A C 1
ATOM 950 O O . ASN A 1 119 ? 22.263 -15.361 -15.918 1.00 95.56 119 ASN A O 1
ATOM 954 N N . SER A 1 120 ? 23.759 -16.077 -14.400 1.00 94.88 120 SER A N 1
ATOM 955 C CA . SER A 1 120 ? 24.215 -14.737 -14.001 1.00 94.88 120 SER A CA 1
ATOM 956 C C . SER A 1 120 ? 24.808 -13.929 -15.160 1.00 94.88 120 SER A C 1
ATOM 958 O O . SER A 1 120 ? 24.660 -12.710 -15.187 1.00 94.88 120 SER A O 1
ATOM 960 N N . ALA A 1 121 ? 25.429 -14.587 -16.145 1.00 95.31 121 ALA A N 1
ATOM 961 C CA . ALA A 1 121 ? 25.974 -13.928 -17.330 1.00 95.31 121 ALA A CA 1
ATOM 962 C C . ALA A 1 121 ? 24.872 -13.245 -18.156 1.00 95.31 121 ALA A C 1
ATOM 964 O O . ALA A 1 121 ? 24.982 -12.057 -18.458 1.00 95.31 121 ALA A O 1
ATOM 965 N N . VAL A 1 122 ? 23.776 -13.957 -18.449 1.00 95.25 122 VAL A N 1
ATOM 966 C CA . VAL A 1 122 ? 22.629 -13.390 -19.182 1.00 95.25 122 VAL A CA 1
ATOM 967 C C . VAL A 1 122 ? 21.948 -12.289 -18.373 1.00 95.25 122 VAL A C 1
ATOM 969 O O . VAL A 1 122 ? 21.675 -11.218 -18.913 1.00 95.25 122 VAL A O 1
ATOM 972 N N . GLN A 1 123 ? 21.714 -12.520 -17.078 1.00 94.94 123 GLN A N 1
ATOM 973 C CA . GLN A 1 123 ? 21.094 -11.529 -16.192 1.00 94.94 123 GLN A CA 1
ATOM 974 C C . GLN A 1 123 ? 21.902 -10.222 -16.154 1.00 94.94 123 GLN A C 1
ATOM 976 O O . GLN A 1 123 ? 21.348 -9.140 -16.357 1.00 94.94 123 GLN A O 1
ATOM 981 N N . ASN A 1 124 ? 23.218 -10.317 -15.942 1.00 95.81 124 ASN A N 1
ATOM 982 C CA . ASN A 1 124 ? 24.105 -9.159 -15.871 1.00 95.81 124 ASN A CA 1
ATOM 983 C C . ASN A 1 124 ? 24.226 -8.447 -17.218 1.00 95.81 124 ASN A C 1
ATOM 985 O O . ASN A 1 124 ? 24.150 -7.219 -17.250 1.00 95.81 124 ASN A O 1
ATOM 989 N N . GLY A 1 125 ? 24.379 -9.192 -18.316 1.00 96.75 125 GLY A N 1
ATOM 990 C CA . GLY A 1 125 ? 24.468 -8.627 -19.663 1.00 96.75 125 GLY A CA 1
ATOM 991 C C . GLY A 1 125 ? 23.227 -7.806 -20.013 1.00 96.75 125 GLY A C 1
ATOM 992 O O . GLY A 1 125 ? 23.329 -6.608 -20.291 1.00 96.75 125 GLY A O 1
ATOM 993 N N . LEU A 1 126 ? 22.038 -8.403 -19.881 1.00 96.81 126 LEU A N 1
ATOM 994 C CA . LEU A 1 126 ? 20.769 -7.710 -20.128 1.00 96.81 126 LEU A CA 1
ATOM 995 C C . LEU A 1 126 ? 20.605 -6.479 -19.228 1.00 96.81 126 LEU A C 1
ATOM 997 O O . LEU A 1 126 ? 20.270 -5.399 -19.717 1.00 96.81 126 LEU A O 1
ATOM 1001 N N . ASN A 1 127 ? 20.916 -6.600 -17.934 1.00 96.50 127 ASN A N 1
ATOM 1002 C CA . ASN A 1 127 ? 20.818 -5.486 -16.989 1.00 96.50 127 ASN A CA 1
ATOM 1003 C C . ASN A 1 127 ? 21.781 -4.332 -17.320 1.00 96.50 127 ASN A C 1
ATOM 1005 O O . ASN A 1 127 ? 21.439 -3.158 -17.153 1.00 96.50 127 ASN A O 1
ATOM 1009 N N . GLN A 1 128 ? 22.979 -4.629 -17.826 1.00 97.44 128 GLN A N 1
ATOM 1010 C CA . GLN A 1 128 ? 23.917 -3.601 -18.277 1.00 97.44 128 GLN A CA 1
ATOM 1011 C C . GLN A 1 128 ? 23.427 -2.886 -19.539 1.00 97.44 128 GLN A C 1
ATOM 1013 O O . GLN A 1 128 ? 23.442 -1.654 -19.580 1.00 97.44 128 GLN A O 1
ATOM 1018 N N . HIS A 1 129 ? 22.969 -3.628 -20.551 1.00 97.94 129 HIS A N 1
ATOM 1019 C CA . HIS A 1 129 ? 22.423 -3.034 -21.774 1.00 97.94 129 HIS A CA 1
ATOM 1020 C C . HIS A 1 129 ? 21.172 -2.205 -21.494 1.00 97.94 129 HIS A C 1
ATOM 1022 O O . HIS A 1 129 ? 21.048 -1.097 -22.010 1.00 97.94 129 HIS A O 1
ATOM 1028 N N . PHE A 1 130 ? 20.299 -2.678 -20.605 1.00 97.69 130 PHE A N 1
ATOM 1029 C CA . PHE A 1 130 ? 19.127 -1.922 -20.182 1.00 97.69 130 PHE A CA 1
ATOM 1030 C C . PHE A 1 130 ? 19.498 -0.634 -19.455 1.00 97.69 130 PHE A C 1
ATOM 1032 O O . PHE A 1 130 ? 18.949 0.418 -19.758 1.00 97.69 130 PHE A O 1
ATOM 1039 N N . GLY A 1 131 ? 20.497 -0.673 -18.568 1.00 97.25 131 GLY A N 1
ATOM 1040 C CA . GLY A 1 131 ? 21.015 0.538 -17.931 1.00 97.25 131 GLY A CA 1
ATOM 1041 C C . GLY A 1 131 ? 21.521 1.579 -18.937 1.00 97.25 131 GLY A C 1
ATOM 1042 O O . GLY A 1 131 ? 21.300 2.768 -18.735 1.00 97.25 131 GLY A O 1
ATOM 1043 N N . ARG A 1 132 ? 22.154 1.141 -20.035 1.00 96.56 132 ARG A N 1
ATOM 1044 C CA . ARG A 1 132 ? 22.590 2.035 -21.124 1.00 96.56 132 ARG A CA 1
ATOM 1045 C C . ARG A 1 132 ? 21.401 2.578 -21.917 1.00 96.56 132 ARG A C 1
ATOM 1047 O O . ARG A 1 132 ? 21.362 3.773 -22.174 1.00 96.56 132 ARG A O 1
ATOM 1054 N N . LEU A 1 133 ? 20.416 1.732 -22.231 1.00 96.75 133 LEU A N 1
ATOM 1055 C CA . LEU A 1 133 ? 19.166 2.145 -22.879 1.00 96.75 133 LEU A CA 1
ATOM 1056 C C . LEU A 1 133 ? 18.440 3.226 -22.059 1.00 96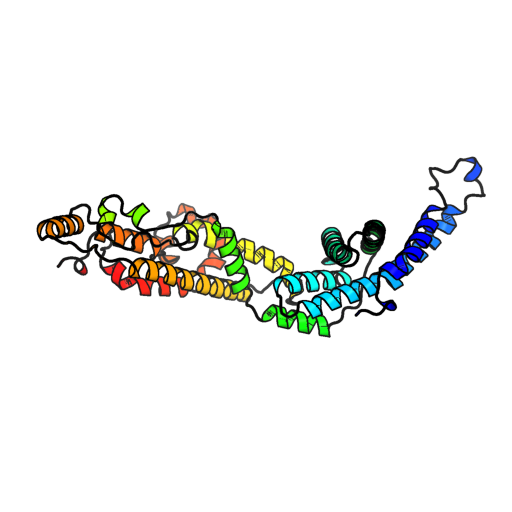.75 133 LEU A C 1
ATOM 1058 O O . LEU A 1 133 ? 17.998 4.217 -22.623 1.00 96.75 133 LEU A O 1
ATOM 1062 N N . LEU A 1 134 ? 18.364 3.075 -20.734 1.00 95.75 134 LEU A N 1
ATOM 1063 C CA . LEU A 1 134 ? 17.734 4.051 -19.835 1.00 95.75 134 LEU A CA 1
ATOM 1064 C C . LEU A 1 134 ? 18.467 5.403 -19.768 1.00 95.75 134 LEU A C 1
ATOM 1066 O O . LEU A 1 134 ? 17.873 6.394 -19.344 1.00 95.75 134 LEU A O 1
ATOM 1070 N N . GLY A 1 135 ? 19.737 5.455 -20.181 1.00 93.94 135 GLY A N 1
ATOM 1071 C CA . GLY A 1 135 ? 20.491 6.702 -20.328 1.00 93.94 135 GLY A CA 1
ATOM 1072 C C . GLY A 1 135 ? 20.123 7.506 -21.581 1.00 93.94 135 GLY A C 1
ATOM 1073 O O . GLY A 1 135 ? 20.529 8.659 -21.695 1.00 93.94 135 GLY A O 1
ATOM 1074 N N . LEU A 1 136 ? 19.362 6.917 -22.508 1.00 92.62 136 LEU A N 1
ATOM 1075 C CA . LEU A 1 136 ? 18.915 7.565 -23.738 1.00 92.62 136 LEU A CA 1
ATOM 1076 C C . LEU A 1 136 ? 17.563 8.261 -23.542 1.00 92.62 136 LEU A C 1
ATOM 1078 O O . LEU A 1 136 ? 16.779 7.937 -22.646 1.00 92.62 136 LEU A O 1
ATOM 1082 N N . THR A 1 137 ? 17.234 9.182 -24.446 1.00 88.50 137 THR A N 1
ATOM 1083 C CA . THR A 1 137 ? 15.878 9.731 -24.543 1.00 88.50 137 THR A CA 1
ATOM 1084 C C . THR A 1 137 ? 14.932 8.665 -25.100 1.00 88.50 137 THR A C 1
ATOM 1086 O O . THR A 1 137 ? 14.895 8.421 -26.303 1.00 88.50 137 THR A O 1
ATOM 1089 N N . LEU A 1 138 ? 14.173 8.008 -24.219 1.00 84.12 138 LEU A N 1
ATOM 1090 C CA . LEU A 1 138 ? 13.161 7.019 -24.610 1.00 84.12 138 LEU A CA 1
ATOM 1091 C C . LEU A 1 138 ? 11.782 7.661 -24.724 1.00 84.12 138 LEU A C 1
ATOM 1093 O O . LEU A 1 138 ? 11.299 8.231 -23.747 1.00 84.12 138 LEU A O 1
ATOM 1097 N N . ASN A 1 139 ? 11.134 7.477 -25.870 1.00 83.31 139 ASN A N 1
ATOM 1098 C CA . ASN A 1 139 ? 9.717 7.764 -26.064 1.00 83.31 139 ASN A CA 1
ATOM 1099 C C . ASN A 1 139 ? 9.059 6.546 -26.725 1.00 83.31 139 ASN A C 1
ATOM 1101 O O . ASN A 1 139 ? 9.012 6.441 -27.951 1.00 83.31 139 ASN A O 1
ATOM 1105 N N . TYR A 1 140 ? 8.659 5.571 -25.909 1.00 92.12 140 TYR A N 1
ATOM 1106 C CA . TYR A 1 140 ? 8.025 4.352 -26.401 1.00 92.12 140 TYR A CA 1
ATOM 1107 C C . TYR A 1 140 ? 6.504 4.547 -26.544 1.00 92.12 140 TYR A C 1
ATOM 1109 O O . TYR A 1 140 ? 5.872 4.971 -25.572 1.00 92.12 140 TYR A O 1
ATOM 1117 N N . PRO A 1 141 ? 5.892 4.213 -27.699 1.00 94.12 141 PRO A N 1
ATOM 1118 C CA . PRO A 1 141 ? 4.445 4.297 -27.875 1.00 94.12 141 PRO A CA 1
ATOM 1119 C C . PRO A 1 141 ? 3.744 3.239 -27.014 1.00 94.12 141 PRO A C 1
ATOM 1121 O O . PRO A 1 141 ? 3.895 2.036 -27.228 1.00 94.12 141 PRO A O 1
ATOM 1124 N N . LEU A 1 142 ? 2.986 3.694 -26.020 1.00 94.69 142 LEU A N 1
ATOM 1125 C CA . LEU A 1 142 ? 2.311 2.824 -25.064 1.00 94.69 142 LEU A CA 1
ATOM 1126 C C . LEU A 1 142 ? 0.988 2.273 -25.617 1.00 94.69 142 LEU A C 1
ATOM 1128 O O . LEU A 1 142 ? 0.308 2.904 -26.421 1.00 94.69 142 LEU A O 1
ATOM 1132 N N . ASN A 1 143 ? 0.591 1.092 -25.142 1.00 96.56 143 ASN A N 1
ATOM 1133 C CA . ASN A 1 143 ? -0.702 0.489 -25.446 1.00 96.56 143 ASN A CA 1
ATOM 1134 C C . ASN A 1 143 ? -1.799 1.085 -24.549 1.00 96.56 143 ASN A C 1
ATOM 1136 O O . ASN A 1 143 ? -2.039 0.610 -23.434 1.00 96.56 143 ASN A O 1
ATOM 1140 N N . ASP A 1 144 ? -2.491 2.104 -25.058 1.00 94.19 144 ASP A N 1
ATOM 1141 C CA . ASP A 1 144 ? -3.539 2.822 -24.323 1.00 94.19 144 ASP A CA 1
ATOM 1142 C C . ASP A 1 144 ? -4.696 1.921 -23.876 1.00 94.19 144 ASP A C 1
ATOM 1144 O O . ASP A 1 144 ? -5.243 2.103 -22.787 1.00 94.19 144 ASP A O 1
ATOM 1148 N N . THR A 1 145 ? -5.049 0.905 -24.671 1.00 96.50 145 THR A N 1
ATOM 1149 C CA . THR A 1 145 ? -6.113 -0.045 -24.307 1.00 96.50 145 THR A CA 1
ATOM 1150 C C . THR A 1 145 ? -5.711 -0.888 -23.098 1.00 96.50 145 THR A C 1
ATOM 1152 O O . THR A 1 145 ? -6.502 -1.050 -22.168 1.00 96.50 145 THR A O 1
ATOM 1155 N N . LEU A 1 146 ? -4.472 -1.389 -23.070 1.00 96.25 146 LEU A N 1
ATOM 1156 C CA . LEU A 1 146 ? -3.956 -2.145 -21.928 1.00 96.25 146 LEU A CA 1
ATOM 1157 C C . LEU A 1 146 ? -3.852 -1.263 -20.677 1.00 96.25 146 LEU A C 1
ATOM 1159 O O . LEU A 1 146 ? -4.220 -1.702 -19.588 1.00 96.25 146 LEU A O 1
ATOM 1163 N N . ILE A 1 147 ? -3.400 -0.015 -20.831 1.00 94.75 147 ILE A N 1
ATOM 1164 C CA . ILE A 1 147 ? -3.340 0.957 -19.732 1.00 94.75 147 ILE A CA 1
ATOM 1165 C C . ILE A 1 147 ? -4.739 1.232 -19.181 1.00 94.75 147 ILE A C 1
ATOM 1167 O O . ILE A 1 147 ? -4.924 1.220 -17.965 1.00 94.75 147 ILE A O 1
ATOM 1171 N N . ALA A 1 148 ? -5.734 1.447 -20.044 1.00 91.44 148 ALA A N 1
ATOM 1172 C CA . ALA A 1 148 ? -7.111 1.683 -19.623 1.00 91.44 148 ALA A CA 1
ATOM 1173 C C . ALA A 1 148 ? -7.686 0.485 -18.849 1.00 91.44 148 ALA A C 1
ATOM 1175 O O . ALA A 1 148 ? -8.268 0.673 -17.779 1.00 91.44 148 ALA A O 1
ATOM 1176 N N . GLN A 1 149 ? -7.463 -0.742 -19.333 1.00 93.56 149 GLN A N 1
ATOM 1177 C CA . GLN A 1 149 ? -7.871 -1.971 -18.639 1.00 93.56 149 GLN A CA 1
ATOM 1178 C C . GLN A 1 149 ? -7.194 -2.108 -17.272 1.00 93.56 149 GLN A C 1
ATOM 1180 O O . GLN A 1 149 ? -7.861 -2.364 -16.269 1.00 93.56 149 GLN A O 1
ATOM 1185 N N . ALA A 1 150 ? -5.880 -1.891 -17.213 1.00 93.31 150 ALA A N 1
ATOM 1186 C CA . ALA A 1 150 ? -5.122 -1.977 -15.972 1.00 93.31 150 ALA A CA 1
ATOM 1187 C C . ALA A 1 150 ? -5.565 -0.912 -14.962 1.00 93.31 150 ALA A C 1
ATOM 1189 O O . ALA A 1 150 ? -5.768 -1.221 -13.792 1.00 93.31 150 ALA A O 1
ATOM 1190 N N . ARG A 1 151 ? -5.796 0.327 -15.411 1.00 90.06 151 ARG A N 1
ATOM 1191 C CA . ARG A 1 151 ? -6.337 1.406 -14.571 1.00 90.06 151 ARG A CA 1
ATOM 1192 C C . ARG A 1 151 ? -7.733 1.080 -14.056 1.00 90.06 151 ARG A C 1
ATOM 1194 O O . ARG A 1 151 ? -8.018 1.371 -12.903 1.00 90.06 151 ARG A O 1
ATOM 1201 N N . GLN A 1 152 ? -8.584 0.451 -14.864 1.00 88.81 152 GLN A N 1
ATOM 1202 C CA . GLN A 1 152 ? -9.904 0.019 -14.409 1.00 88.81 152 GLN A CA 1
ATOM 1203 C C . GLN A 1 152 ? -9.804 -1.043 -13.306 1.00 88.81 152 GLN A C 1
ATOM 1205 O O . GLN A 1 152 ? -10.473 -0.921 -12.282 1.00 88.81 152 GLN A O 1
ATOM 1210 N N . ALA A 1 153 ? -8.925 -2.035 -13.467 1.00 89.56 153 ALA A N 1
ATOM 1211 C CA . ALA A 1 153 ? -8.645 -3.018 -12.420 1.00 89.56 153 ALA A CA 1
ATOM 1212 C C . ALA A 1 153 ? -8.032 -2.363 -11.164 1.00 89.56 153 ALA A C 1
ATOM 1214 O O . ALA A 1 153 ? -8.412 -2.680 -10.043 1.00 89.56 153 ALA A O 1
ATOM 1215 N N . LEU A 1 154 ? -7.164 -1.360 -11.323 1.00 85.38 154 LEU A N 1
ATOM 1216 C CA . LEU A 1 154 ? -6.637 -0.549 -10.218 1.00 85.38 154 LEU A CA 1
ATOM 1217 C C . LEU A 1 154 ? -7.666 0.419 -9.601 1.00 85.38 154 LEU A C 1
ATOM 1219 O O . LEU A 1 154 ? -7.342 1.105 -8.633 1.00 85.38 154 LEU A O 1
ATOM 1223 N N . ARG A 1 155 ? -8.905 0.495 -10.085 1.00 80.69 155 ARG A N 1
ATOM 1224 C CA . ARG A 1 155 ? -9.976 1.279 -9.441 1.00 80.69 155 ARG A CA 1
ATOM 1225 C C . ARG A 1 155 ? -11.034 0.412 -8.763 1.00 80.69 155 ARG A C 1
ATOM 1227 O O . ARG A 1 155 ? -11.952 0.957 -8.166 1.00 80.69 155 ARG A O 1
ATOM 1234 N N . SER A 1 156 ? -10.913 -0.918 -8.818 1.00 78.06 156 SER A N 1
ATOM 1235 C CA . SER A 1 156 ? -11.872 -1.817 -8.162 1.00 78.06 156 SER A CA 1
ATOM 1236 C C . SER A 1 156 ? -11.800 -1.775 -6.632 1.00 78.06 156 SER A C 1
ATOM 1238 O O . SER A 1 156 ? -12.763 -2.142 -5.970 1.00 78.06 156 SER A O 1
ATOM 1240 N N . GLU A 1 157 ? -10.670 -1.345 -6.068 1.00 77.12 157 GLU A N 1
ATOM 1241 C CA . GLU A 1 157 ? -10.500 -1.068 -4.640 1.00 77.12 157 GLU A CA 1
ATOM 1242 C C . GLU A 1 157 ? -10.303 0.442 -4.456 1.00 77.12 157 GLU A C 1
ATOM 1244 O O . GLU A 1 157 ? -9.505 1.050 -5.180 1.00 77.12 157 GLU A O 1
ATOM 1249 N N . SER A 1 158 ? -11.025 1.044 -3.504 1.00 81.31 158 SER A N 1
ATOM 1250 C CA . SER A 1 158 ? -10.896 2.472 -3.221 1.00 81.31 158 SER A CA 1
ATOM 1251 C C . SER A 1 158 ? -9.521 2.790 -2.637 1.00 81.31 158 SER A C 1
ATOM 1253 O O . SER A 1 158 ? -8.936 2.005 -1.886 1.00 81.31 158 SER A O 1
ATOM 1255 N N . LEU A 1 159 ? -8.993 3.973 -2.962 1.00 79.94 159 LEU A N 1
ATOM 1256 C CA . LEU A 1 159 ? -7.744 4.460 -2.375 1.00 79.94 159 LEU A CA 1
ATOM 1257 C C . LEU A 1 159 ? -7.839 4.527 -0.838 1.00 79.94 159 LEU A C 1
ATOM 1259 O O . LEU A 1 159 ? -6.859 4.232 -0.159 1.00 79.94 159 LEU A O 1
ATOM 1263 N N . ALA A 1 160 ? -9.027 4.815 -0.294 1.00 84.38 160 ALA A N 1
ATOM 1264 C CA . ALA A 1 160 ? -9.283 4.810 1.144 1.00 84.38 160 ALA A CA 1
ATOM 1265 C C . ALA A 1 160 ? -9.001 3.439 1.772 1.00 84.38 160 ALA A C 1
ATOM 1267 O O . ALA A 1 160 ? -8.292 3.368 2.771 1.00 84.38 160 ALA A O 1
ATOM 1268 N N . SER A 1 161 ? -9.487 2.350 1.161 1.00 87.19 161 SER A N 1
ATOM 1269 C CA . SER A 1 161 ? -9.238 0.977 1.629 1.00 87.19 161 SER A CA 1
ATOM 1270 C C . SER A 1 161 ? -7.747 0.634 1.647 1.00 87.19 161 SER A C 1
ATOM 1272 O O . SER A 1 161 ? -7.243 0.044 2.605 1.00 87.19 161 SER A O 1
ATOM 1274 N N . VAL A 1 162 ? -7.016 1.057 0.612 1.00 82.69 162 VAL A N 1
ATOM 1275 C CA . VAL A 1 162 ? -5.569 0.824 0.497 1.00 82.69 162 VAL A CA 1
ATOM 1276 C C . VAL A 1 162 ? -4.804 1.561 1.596 1.00 82.69 162 VAL A C 1
ATOM 1278 O O . VAL A 1 162 ? -4.033 0.937 2.325 1.00 82.69 162 VAL A O 1
ATOM 1281 N N . VAL A 1 163 ? -5.043 2.870 1.733 1.00 85.06 163 VAL A N 1
ATOM 1282 C CA . VAL A 1 163 ? -4.434 3.710 2.778 1.00 85.06 163 VAL A CA 1
ATOM 1283 C C . VAL A 1 163 ? -4.758 3.142 4.155 1.00 85.06 163 VAL A C 1
ATOM 1285 O O . VAL A 1 163 ? -3.867 2.974 4.983 1.00 85.06 163 VAL A O 1
ATOM 1288 N N . TYR A 1 164 ? -6.021 2.783 4.386 1.00 89.88 164 TYR A N 1
ATOM 1289 C CA . TYR A 1 164 ? -6.477 2.209 5.643 1.00 89.88 164 TYR A CA 1
ATOM 1290 C C . TYR A 1 164 ? -5.729 0.918 6.000 1.00 89.88 164 TYR A C 1
ATOM 1292 O O . TYR A 1 164 ? -5.223 0.785 7.115 1.00 89.88 164 TYR A O 1
ATOM 1300 N N . ARG A 1 165 ? -5.601 -0.014 5.046 1.00 88.81 165 ARG A N 1
ATOM 1301 C CA . ARG A 1 165 ? -4.860 -1.269 5.241 1.00 88.81 165 ARG A CA 1
ATOM 1302 C C . ARG A 1 165 ? -3.395 -1.009 5.585 1.00 88.81 165 ARG A C 1
ATOM 1304 O O . ARG A 1 165 ? -2.881 -1.647 6.496 1.00 88.81 165 ARG A O 1
ATOM 1311 N N . MET A 1 166 ? -2.745 -0.075 4.891 1.00 87.31 166 MET A N 1
ATOM 1312 C CA . MET A 1 166 ? -1.353 0.300 5.164 1.00 87.31 166 MET A CA 1
ATOM 1313 C C . MET A 1 166 ? -1.183 0.919 6.556 1.00 87.31 166 MET A C 1
ATOM 1315 O O . MET A 1 166 ? -0.275 0.516 7.277 1.00 87.31 166 MET A O 1
ATOM 1319 N N . LEU A 1 167 ? -2.066 1.842 6.958 1.00 89.88 167 LEU A N 1
ATOM 1320 C CA . LEU A 1 167 ? -2.045 2.428 8.305 1.00 89.88 167 LEU A CA 1
ATOM 1321 C C . LEU A 1 167 ? -2.210 1.351 9.374 1.00 89.88 167 LEU A C 1
ATOM 1323 O O . LEU A 1 167 ? -1.464 1.330 10.348 1.00 89.88 167 LEU A O 1
ATOM 1327 N N . ARG A 1 168 ? -3.159 0.432 9.173 1.00 91.69 168 ARG A N 1
ATOM 1328 C CA . ARG A 1 168 ? -3.390 -0.681 10.094 1.00 91.69 168 ARG A CA 1
ATOM 1329 C C . ARG A 1 168 ? -2.166 -1.593 10.197 1.00 91.69 168 ARG A C 1
ATOM 1331 O O . ARG A 1 168 ? -1.831 -1.999 11.304 1.00 91.69 168 ARG A O 1
ATOM 1338 N N . GLU A 1 169 ? -1.515 -1.886 9.070 1.00 90.19 169 GLU A N 1
ATOM 1339 C CA . GLU A 1 169 ? -0.315 -2.730 9.015 1.00 90.19 169 GLU A CA 1
ATOM 1340 C C . GLU A 1 169 ? 0.869 -2.095 9.754 1.00 90.19 169 GLU A C 1
ATOM 1342 O O . GLU A 1 169 ? 1.542 -2.707 10.578 1.00 90.19 169 GLU A O 1
ATOM 1347 N N . GLN A 1 170 ? 1.115 -0.815 9.509 1.00 87.62 170 GLN A N 1
ATOM 1348 C CA . GLN A 1 170 ? 2.220 -0.112 10.152 1.00 87.62 170 GLN A CA 1
ATOM 1349 C C . GLN A 1 170 ? 1.960 0.142 11.653 1.00 87.62 170 GLN A C 1
ATOM 1351 O O . GLN A 1 170 ? 2.901 0.226 12.449 1.00 87.62 170 GLN A O 1
ATOM 1356 N N . ALA A 1 171 ? 0.689 0.199 12.066 1.00 89.44 171 ALA A N 1
ATOM 1357 C CA . ALA A 1 171 ? 0.272 0.361 13.456 1.00 89.44 171 ALA A CA 1
ATOM 1358 C C . ALA A 1 171 ? 0.397 -0.911 14.317 1.00 89.44 171 ALA A C 1
ATOM 1360 O O . ALA A 1 171 ? 0.122 -0.858 15.515 1.00 89.44 171 ALA A O 1
ATOM 1361 N N . HIS A 1 172 ? 0.831 -2.048 13.761 1.00 86.56 172 HIS A N 1
ATOM 1362 C CA . HIS A 1 172 ? 1.042 -3.294 14.517 1.00 86.56 172 HIS A CA 1
ATOM 1363 C C . HIS A 1 172 ? 2.067 -3.178 15.653 1.00 86.56 172 HIS A C 1
ATOM 1365 O O . HIS A 1 172 ? 2.096 -4.013 16.550 1.00 86.56 172 HIS A O 1
ATOM 1371 N N . THR A 1 173 ? 2.902 -2.141 15.616 1.00 87.31 173 THR A N 1
ATOM 1372 C CA . THR A 1 173 ? 3.893 -1.834 16.655 1.00 87.31 173 THR A CA 1
ATOM 1373 C C . THR A 1 173 ? 3.298 -1.163 17.894 1.00 87.31 173 THR A C 1
ATOM 1375 O O . THR A 1 173 ? 3.972 -1.082 18.920 1.00 87.31 173 THR A O 1
ATOM 1378 N N . LEU A 1 174 ? 2.053 -0.678 17.822 1.00 91.06 174 LEU A N 1
ATOM 1379 C CA . LEU A 1 174 ? 1.379 -0.046 18.952 1.00 91.06 174 LEU A CA 1
ATOM 1380 C C . LEU A 1 174 ? 1.020 -1.089 20.013 1.00 91.06 174 LEU A C 1
ATOM 1382 O O . LEU A 1 174 ? 0.514 -2.166 19.691 1.00 91.06 174 LEU A O 1
ATOM 1386 N N . ALA A 1 175 ? 1.244 -0.740 21.281 1.00 92.88 175 ALA A N 1
ATOM 1387 C CA . ALA A 1 175 ? 0.898 -1.606 22.399 1.00 92.88 175 ALA A CA 1
ATOM 1388 C C . ALA A 1 175 ? -0.606 -1.946 22.366 1.00 92.88 175 ALA A C 1
ATOM 1390 O O . ALA A 1 175 ? -1.427 -1.033 22.233 1.00 92.88 175 ALA A O 1
ATOM 1391 N N . PRO A 1 176 ? -0.982 -3.235 22.445 1.00 94.38 176 PRO A N 1
ATOM 1392 C CA . PRO A 1 176 ? -2.381 -3.621 22.533 1.00 94.38 176 PRO A CA 1
ATOM 1393 C C . PRO A 1 176 ? -2.993 -3.140 23.851 1.00 94.38 176 PRO A C 1
ATOM 1395 O O . PRO A 1 176 ? -2.295 -2.996 24.851 1.00 94.38 176 PRO A O 1
ATOM 1398 N N . TYR A 1 177 ? -4.305 -2.943 23.841 1.00 95.69 177 TYR A N 1
ATOM 1399 C CA . TYR A 1 177 ? -5.097 -2.539 24.994 1.00 95.69 177 TYR A CA 1
ATOM 1400 C C . TYR A 1 177 ? -6.002 -3.688 25.443 1.00 95.69 177 TYR A C 1
ATOM 1402 O O . TYR A 1 177 ? -6.578 -4.392 24.614 1.00 95.69 177 TYR A O 1
ATOM 1410 N N . SER A 1 178 ? -6.173 -3.854 26.748 1.00 94.50 178 SER A N 1
ATOM 1411 C CA . SER A 1 178 ? -7.169 -4.750 27.339 1.00 94.50 178 SER A CA 1
ATOM 1412 C C . SER A 1 178 ? -7.611 -4.203 28.696 1.00 94.50 178 SER A C 1
ATOM 1414 O O . SER A 1 178 ? -6.846 -3.522 29.377 1.00 94.50 178 SER A O 1
ATOM 1416 N N . PHE A 1 179 ? -8.858 -4.455 29.097 1.00 93.19 179 PHE A N 1
ATOM 1417 C CA . PHE A 1 179 ? -9.409 -3.866 30.323 1.00 93.19 179 PHE A CA 1
ATOM 1418 C C . PHE A 1 179 ? -8.674 -4.337 31.585 1.00 93.19 179 PHE A C 1
ATOM 1420 O O . PHE A 1 179 ? -8.481 -3.556 32.512 1.00 93.19 179 PHE A O 1
ATOM 1427 N N . ASP A 1 180 ? -8.219 -5.586 31.629 1.00 90.81 180 ASP A N 1
ATOM 1428 C CA . ASP A 1 180 ? -7.469 -6.151 32.760 1.00 90.81 180 ASP A CA 1
ATOM 1429 C C . ASP A 1 180 ? -6.181 -5.378 33.110 1.00 90.81 180 ASP A C 1
ATOM 1431 O O . ASP A 1 180 ? -5.830 -5.277 34.286 1.00 90.81 180 ASP A O 1
ATOM 1435 N N . GLN A 1 181 ? -5.523 -4.764 32.123 1.00 90.62 181 GLN A N 1
ATOM 1436 C CA . GLN A 1 181 ? -4.335 -3.926 32.326 1.00 90.62 181 GLN A CA 1
ATOM 1437 C C . GLN A 1 181 ? -4.663 -2.574 32.976 1.00 90.62 181 GLN A C 1
ATOM 1439 O O . GLN A 1 181 ? -3.804 -1.983 33.629 1.00 90.62 181 GLN A O 1
ATOM 1444 N N . HIS A 1 182 ? -5.899 -2.092 32.821 1.00 88.94 182 HIS A N 1
ATOM 1445 C CA . HIS A 1 182 ? -6.317 -0.747 33.230 1.00 88.94 182 HIS A CA 1
ATOM 1446 C C . HIS A 1 182 ? -7.259 -0.734 34.444 1.00 88.94 182 HIS A C 1
ATOM 1448 O O . HIS A 1 182 ? -7.328 0.267 35.151 1.00 88.94 182 HIS A O 1
ATOM 1454 N N . LEU A 1 183 ? -7.953 -1.839 34.733 1.00 85.62 183 LEU A N 1
ATOM 1455 C CA . LEU A 1 183 ? -8.866 -1.955 35.880 1.00 85.62 183 LEU A CA 1
ATOM 1456 C C . LEU A 1 183 ? -8.154 -2.269 37.210 1.00 85.62 183 LEU A C 1
ATOM 1458 O O . LEU A 1 183 ? -8.767 -2.209 38.279 1.00 85.62 183 LEU A O 1
ATOM 1462 N N . GLY A 1 184 ? -6.865 -2.620 37.166 1.00 79.56 184 GLY A N 1
ATOM 1463 C CA . GLY A 1 184 ? -6.079 -2.948 38.355 1.00 79.56 184 GLY A CA 1
ATOM 1464 C C . GLY A 1 184 ? -6.626 -4.161 39.134 1.00 79.56 184 GLY A C 1
ATOM 1465 O O . GLY A 1 184 ? -7.331 -5.001 38.573 1.00 79.56 184 GLY A O 1
ATOM 1466 N N . PRO A 1 185 ? -6.340 -4.277 40.448 1.00 77.88 185 PRO A N 1
ATOM 1467 C CA . PRO A 1 185 ? -6.716 -5.450 41.252 1.00 77.88 185 PRO A CA 1
ATOM 1468 C C . PRO A 1 185 ? -8.227 -5.732 41.293 1.00 77.88 185 PRO A C 1
ATOM 1470 O O . PRO A 1 185 ? -8.648 -6.885 41.402 1.00 77.88 185 PRO A O 1
ATOM 1473 N N . GLN A 1 186 ? -9.040 -4.678 41.178 1.00 72.56 186 GLN A N 1
ATOM 1474 C CA . GLN A 1 186 ? -10.503 -4.756 41.209 1.00 72.56 186 GLN A CA 1
ATOM 1475 C C . GLN A 1 186 ? -11.100 -5.260 39.884 1.00 72.56 186 GLN A C 1
ATOM 1477 O O . GLN A 1 186 ? -12.255 -5.678 39.848 1.00 72.56 186 GLN A O 1
ATOM 1482 N N . GLY A 1 187 ? -10.311 -5.297 38.803 1.00 76.62 187 GLY A N 1
ATOM 1483 C CA . GLY A 1 187 ? -10.717 -5.865 37.514 1.00 76.62 187 GLY A CA 1
ATOM 1484 C C . GLY A 1 187 ? -10.941 -7.380 37.538 1.00 76.62 187 GLY A C 1
ATOM 1485 O O . GLY A 1 187 ? -11.631 -7.901 36.666 1.00 76.62 187 GLY A O 1
ATOM 1486 N N . SER A 1 188 ? -10.429 -8.079 38.558 1.00 82.12 188 SER A N 1
ATOM 1487 C CA . SER A 1 188 ? -10.600 -9.531 38.747 1.00 82.12 188 SER A CA 1
ATOM 1488 C C . SER A 1 188 ? -12.061 -9.971 38.917 1.00 82.12 188 SER A C 1
ATOM 1490 O O . SER A 1 188 ? -12.385 -11.134 38.690 1.00 82.12 188 SER A O 1
ATOM 1492 N N . VAL A 1 189 ? -12.954 -9.036 39.253 1.00 86.06 189 VAL A N 1
ATOM 1493 C CA . VAL A 1 189 ? -14.405 -9.250 39.355 1.00 86.06 189 VAL A CA 1
ATOM 1494 C C . VAL A 1 189 ? -15.048 -9.550 37.994 1.00 86.06 189 VAL A C 1
ATOM 1496 O O . VAL A 1 189 ? -16.101 -10.196 37.937 1.00 86.06 189 VAL A O 1
ATOM 1499 N N . PHE A 1 190 ? -14.413 -9.118 36.903 1.00 89.38 190 PHE A N 1
ATOM 1500 C CA . PHE A 1 190 ? -14.873 -9.357 35.543 1.00 89.38 190 PHE A CA 1
ATOM 1501 C C . PHE A 1 190 ? -14.183 -10.575 34.917 1.00 89.38 190 PHE A C 1
ATOM 1503 O O . PHE A 1 190 ? -12.992 -10.835 35.083 1.00 89.38 190 PHE A O 1
ATOM 1510 N N . SER A 1 191 ? -14.957 -11.317 34.142 1.00 90.50 191 SER A N 1
ATOM 1511 C CA . SER A 1 191 ? -14.505 -12.262 33.128 1.00 90.50 191 SER A CA 1
ATOM 1512 C C . SER A 1 191 ? -14.522 -11.574 31.759 1.00 90.50 191 SER A C 1
ATOM 1514 O O . SER A 1 191 ? -15.272 -10.622 31.553 1.00 90.50 191 SER A O 1
ATOM 1516 N N . GLY A 1 192 ? -13.651 -12.006 30.842 1.00 88.31 192 GLY A N 1
ATOM 1517 C CA . GLY A 1 192 ? -13.553 -11.425 29.493 1.00 88.31 192 GLY A CA 1
ATOM 1518 C C . GLY A 1 192 ? -12.800 -10.089 29.395 1.00 88.31 192 GLY A C 1
ATOM 1519 O O . GLY A 1 192 ? -12.571 -9.607 28.290 1.00 88.31 192 GLY A O 1
ATOM 1520 N N . ALA A 1 193 ? -12.324 -9.529 30.516 1.00 90.00 193 ALA A N 1
ATOM 1521 C CA . ALA A 1 193 ? -11.550 -8.279 30.548 1.00 90.00 193 ALA A CA 1
ATOM 1522 C C . ALA A 1 193 ? -10.204 -8.341 29.791 1.00 90.00 193 ALA A C 1
ATOM 1524 O O . ALA A 1 193 ? -9.646 -7.303 29.445 1.00 90.00 193 ALA A O 1
ATOM 1525 N N . GLY A 1 194 ? -9.704 -9.545 29.497 1.00 91.12 194 GLY A N 1
ATOM 1526 C CA . GLY A 1 194 ? -8.497 -9.774 28.696 1.00 91.12 194 GLY A CA 1
ATOM 1527 C C . GLY A 1 194 ? -8.720 -9.761 27.177 1.00 91.12 194 GLY A C 1
ATOM 1528 O O . GLY A 1 194 ? -7.819 -10.156 26.438 1.00 91.12 194 GLY A O 1
ATOM 1529 N N . TYR A 1 195 ? -9.904 -9.371 26.680 1.00 93.94 195 TYR A N 1
ATOM 1530 C CA . TYR A 1 195 ? -10.111 -9.197 25.239 1.00 93.94 195 TYR A CA 1
ATOM 1531 C C . TYR A 1 195 ? -9.138 -8.140 24.699 1.00 93.94 195 TYR A C 1
ATOM 1533 O O . TYR A 1 195 ? -9.102 -7.004 25.174 1.00 93.94 195 TYR A O 1
ATOM 1541 N N . VAL A 1 196 ? -8.348 -8.529 23.699 1.00 94.75 196 VAL A N 1
ATOM 1542 C CA . VAL A 1 196 ? -7.274 -7.699 23.154 1.00 94.75 196 VAL A CA 1
ATOM 1543 C C . VAL A 1 196 ? -7.821 -6.766 22.079 1.00 94.75 196 VAL A C 1
ATOM 1545 O O . VAL A 1 196 ? -8.207 -7.199 20.994 1.00 94.75 196 VAL A O 1
ATOM 1548 N N . ILE A 1 197 ? -7.784 -5.468 22.358 1.00 96.31 197 ILE A N 1
ATOM 1549 C CA . ILE A 1 197 ? -8.038 -4.399 21.396 1.00 96.31 197 ILE A CA 1
ATOM 1550 C C . ILE A 1 197 ? -6.689 -3.985 20.789 1.00 96.31 197 ILE A C 1
ATOM 1552 O O . ILE A 1 197 ? -5.786 -3.580 21.524 1.00 96.31 197 ILE A O 1
ATOM 1556 N N . PRO A 1 198 ? -6.500 -4.052 19.458 1.00 96.50 198 PRO A N 1
ATOM 1557 C CA . PRO A 1 198 ? -5.282 -3.538 18.837 1.00 96.50 198 PRO A CA 1
ATOM 1558 C C . PRO A 1 198 ? -5.065 -2.063 19.194 1.00 96.50 198 PRO A C 1
ATOM 1560 O O . PRO A 1 198 ? -5.993 -1.265 19.071 1.00 96.50 198 PRO A O 1
ATOM 1563 N N . GLY A 1 199 ? -3.836 -1.678 19.564 1.00 94.75 199 GLY A N 1
ATOM 1564 C CA . GLY A 1 199 ? -3.510 -0.309 19.996 1.00 94.75 199 GLY A CA 1
ATOM 1565 C C . GLY A 1 199 ? -3.897 0.775 18.986 1.00 94.75 199 GLY A C 1
ATOM 1566 O O . GLY A 1 199 ? -4.197 1.907 19.360 1.00 94.75 199 GLY A O 1
ATOM 1567 N N . PHE A 1 200 ? -3.979 0.405 17.704 1.00 95.44 200 PHE A N 1
ATOM 1568 C CA . PHE A 1 200 ? -4.482 1.247 16.619 1.00 95.44 200 PHE A CA 1
ATOM 1569 C C . PHE A 1 200 ? -5.907 1.772 16.851 1.00 95.44 200 PHE A C 1
ATOM 1571 O O . PHE A 1 200 ? -6.221 2.869 16.395 1.00 95.44 200 PHE A O 1
ATOM 1578 N N . TYR A 1 201 ? -6.749 1.035 17.580 1.00 96.31 201 TYR A N 1
ATOM 1579 C CA . TYR A 1 201 ? -8.129 1.399 17.910 1.00 96.31 201 TYR A CA 1
ATOM 1580 C C . TYR A 1 201 ? -8.272 1.898 19.351 1.00 96.31 201 TYR A C 1
ATOM 1582 O O . TYR A 1 201 ? -9.257 1.602 20.013 1.00 96.31 201 TYR A O 1
ATOM 1590 N N . THR A 1 202 ? -7.296 2.649 19.853 1.00 95.00 202 THR A N 1
ATOM 1591 C CA . THR A 1 202 ? -7.390 3.363 21.138 1.00 95.00 202 THR A CA 1
ATOM 1592 C C . THR A 1 202 ? -7.429 4.869 20.892 1.00 95.00 202 THR A C 1
ATOM 1594 O O . THR A 1 202 ? -7.040 5.331 19.813 1.00 95.00 202 THR A O 1
ATOM 1597 N N . GLN A 1 203 ? -7.838 5.669 21.883 1.00 91.88 203 GLN A N 1
ATOM 1598 C CA . GLN A 1 203 ? -7.819 7.131 21.733 1.00 91.88 203 GLN A CA 1
ATOM 1599 C C . GLN A 1 203 ? -6.399 7.642 21.457 1.00 91.88 203 GLN A C 1
ATOM 1601 O O . GLN A 1 203 ? -6.192 8.545 20.640 1.00 91.88 203 GLN A O 1
ATOM 1606 N N . GLN A 1 204 ? -5.414 7.031 22.118 1.00 89.38 204 GLN A N 1
ATOM 1607 C CA . GLN A 1 204 ? -4.004 7.317 21.910 1.00 89.38 204 GLN A CA 1
ATOM 1608 C C . GLN A 1 204 ? -3.564 6.934 20.492 1.00 89.38 204 GLN A C 1
ATOM 1610 O O . GLN A 1 204 ? -2.951 7.754 19.809 1.00 89.38 204 GLN A O 1
ATOM 1615 N N . GLY A 1 205 ? -3.923 5.735 20.022 1.00 90.69 205 GLY A N 1
ATOM 1616 C CA . GLY A 1 205 ? -3.643 5.277 18.658 1.00 90.69 205 GLY A CA 1
ATOM 1617 C C . GLY A 1 205 ? -4.254 6.192 17.596 1.00 90.69 205 GLY A C 1
ATOM 1618 O O . GLY A 1 205 ? -3.592 6.534 16.617 1.00 90.69 205 GLY A O 1
ATOM 1619 N N . TYR A 1 206 ? -5.471 6.688 17.820 1.00 90.31 206 TYR A N 1
ATOM 1620 C CA . TYR A 1 206 ? -6.074 7.689 16.946 1.00 90.31 206 TYR A CA 1
ATOM 1621 C C . TYR A 1 206 ? -5.247 8.984 16.905 1.00 90.31 206 TYR A C 1
ATOM 1623 O O . TYR A 1 206 ? -4.804 9.406 15.836 1.00 90.31 206 TYR A O 1
ATOM 1631 N N . LYS A 1 207 ? -4.998 9.594 18.074 1.00 86.06 207 LYS A N 1
ATOM 1632 C CA . LYS A 1 207 ? -4.327 10.902 18.198 1.00 86.06 207 LYS A CA 1
ATOM 1633 C C . LYS A 1 207 ? -2.882 10.877 17.704 1.00 86.06 207 LYS A C 1
ATOM 1635 O O . LYS A 1 207 ? -2.461 11.796 17.012 1.00 86.06 207 LYS A O 1
ATOM 1640 N N . GLN A 1 208 ? -2.121 9.854 18.083 1.00 82.19 208 GLN A N 1
ATOM 1641 C CA . GLN A 1 208 ? -0.676 9.795 17.848 1.00 82.19 208 GLN A CA 1
ATOM 1642 C C . GLN A 1 208 ? -0.315 9.137 16.518 1.00 82.19 208 GLN A C 1
ATOM 1644 O O . GLN A 1 208 ? 0.772 9.384 15.999 1.00 82.19 208 GLN A O 1
ATOM 1649 N N . TYR A 1 209 ? -1.204 8.306 15.968 1.00 86.12 209 TYR A N 1
ATOM 1650 C CA . TYR A 1 209 ? -0.902 7.517 14.783 1.00 86.12 209 TYR A CA 1
ATOM 1651 C C . TYR A 1 209 ? -1.841 7.832 13.622 1.00 86.12 209 TYR A C 1
ATOM 1653 O O . TYR A 1 209 ? -1.388 8.390 12.627 1.00 86.12 209 TYR A O 1
ATOM 1661 N N . PHE A 1 210 ? -3.139 7.537 13.731 1.00 86.44 210 PHE A N 1
ATOM 1662 C CA . PHE A 1 210 ? -4.069 7.698 12.603 1.00 86.44 210 PHE A CA 1
ATOM 1663 C C . PHE A 1 210 ? -4.146 9.153 12.108 1.00 86.44 210 PHE A C 1
ATOM 1665 O O . PHE A 1 210 ? -3.970 9.406 10.916 1.00 86.44 210 PHE A O 1
ATOM 1672 N N . SER A 1 211 ? -4.329 10.112 13.021 1.00 81.25 211 SER A N 1
ATOM 1673 C CA . SER A 1 211 ? -4.436 11.538 12.681 1.00 81.25 211 SER A CA 1
ATOM 1674 C C . SER A 1 211 ? -3.130 12.132 12.144 1.00 81.25 211 SER A C 1
ATOM 1676 O O . SER A 1 211 ? -3.165 13.041 11.319 1.00 81.25 211 SER A O 1
ATOM 1678 N N . VAL A 1 212 ? -1.977 11.618 12.588 1.00 79.06 212 VAL A N 1
ATOM 1679 C CA . VAL A 1 212 ? -0.654 12.136 12.200 1.00 79.06 212 VAL A CA 1
ATOM 1680 C C . VAL A 1 212 ? -0.155 11.494 10.904 1.00 79.06 212 VAL A C 1
ATOM 1682 O O . VAL A 1 212 ? 0.347 12.194 10.032 1.00 79.06 212 VAL A O 1
ATOM 1685 N N . GLN A 1 213 ? -0.297 10.175 10.761 1.00 76.94 213 GLN A N 1
ATOM 1686 C CA . GLN A 1 213 ? 0.248 9.401 9.639 1.00 76.94 213 GLN A CA 1
ATOM 1687 C C . GLN A 1 213 ? -0.705 9.312 8.443 1.00 76.94 213 GLN A C 1
ATOM 1689 O O . GLN A 1 213 ? -0.259 9.062 7.322 1.00 76.94 213 GLN A O 1
ATOM 1694 N N . GLY A 1 214 ? -2.006 9.558 8.642 1.00 73.44 214 GLY A N 1
ATOM 1695 C CA . GLY A 1 214 ? -3.000 9.488 7.571 1.00 73.44 214 GLY A CA 1
ATOM 1696 C C . GLY A 1 214 ? -2.703 10.446 6.415 1.00 73.44 214 GLY A C 1
ATOM 1697 O O . GLY A 1 214 ? -2.642 10.021 5.262 1.00 73.44 214 GLY A O 1
ATOM 1698 N N . ALA A 1 215 ? -2.460 11.727 6.710 1.00 73.25 215 ALA A N 1
ATOM 1699 C CA . ALA A 1 215 ? -2.227 12.740 5.678 1.00 73.25 215 ALA A CA 1
ATOM 1700 C C . ALA A 1 215 ? -0.890 12.568 4.915 1.00 73.25 215 ALA A C 1
ATOM 1702 O O . ALA A 1 215 ? -0.920 12.625 3.681 1.00 73.25 215 ALA A O 1
ATOM 1703 N N . PRO A 1 216 ? 0.263 12.307 5.570 1.00 74.31 216 PRO A N 1
ATOM 1704 C CA . PRO A 1 216 ? 1.517 12.011 4.877 1.00 74.31 216 PRO A CA 1
ATOM 1705 C C . PRO A 1 216 ? 1.418 10.798 3.952 1.00 74.31 216 PRO A C 1
ATOM 1707 O O . PRO A 1 216 ? 1.796 10.897 2.786 1.00 74.31 216 PRO A O 1
ATOM 1710 N N . LEU A 1 217 ? 0.829 9.691 4.419 1.00 74.19 217 LEU A N 1
ATOM 1711 C CA . LEU A 1 217 ? 0.708 8.475 3.616 1.00 74.19 217 LEU A CA 1
ATOM 1712 C C . LEU A 1 217 ? -0.165 8.695 2.378 1.00 74.19 217 LEU A C 1
ATOM 1714 O O . LEU A 1 217 ? 0.162 8.236 1.285 1.00 74.19 217 LEU A O 1
ATOM 1718 N N . VAL A 1 218 ? -1.252 9.453 2.530 1.00 73.25 218 VAL A N 1
ATOM 1719 C CA . VAL A 1 218 ? -2.067 9.880 1.392 1.00 73.25 218 VAL A CA 1
ATOM 1720 C C . VAL A 1 218 ? -1.215 10.696 0.434 1.00 73.25 218 VAL A C 1
ATOM 1722 O O . VAL A 1 218 ? -1.176 10.373 -0.747 1.00 73.25 218 VAL A O 1
ATOM 1725 N N . SER A 1 219 ? -0.480 11.695 0.929 1.00 71.06 219 SER A N 1
ATOM 1726 C CA . SER A 1 219 ? 0.371 12.544 0.091 1.00 71.06 219 SER A CA 1
ATOM 1727 C C . SER A 1 219 ? 1.442 11.763 -0.680 1.00 71.06 219 SER A C 1
ATOM 1729 O O . SER A 1 219 ? 1.710 12.089 -1.837 1.00 71.06 219 SER A O 1
ATOM 1731 N N . ASP A 1 220 ? 1.993 10.696 -0.099 1.00 72.31 220 ASP A N 1
ATOM 1732 C CA . ASP A 1 220 ? 2.957 9.826 -0.772 1.00 72.31 220 ASP A CA 1
ATOM 1733 C C . ASP A 1 220 ? 2.298 8.984 -1.866 1.00 72.31 220 ASP A C 1
ATO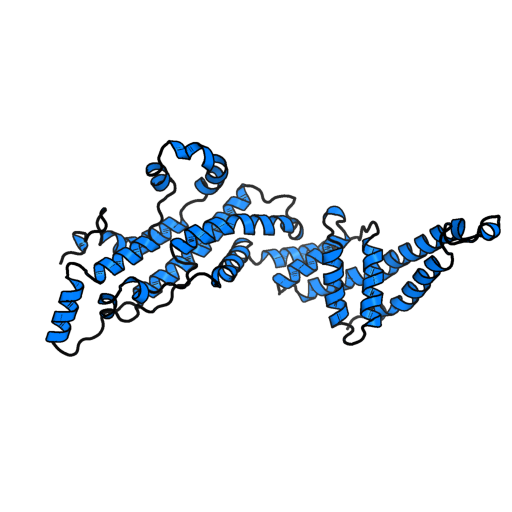M 1735 O O . ASP A 1 220 ? 2.820 8.915 -2.979 1.00 72.31 220 ASP A O 1
ATOM 1739 N N . ILE A 1 221 ? 1.107 8.426 -1.623 1.00 70.75 221 ILE A N 1
ATOM 1740 C CA . ILE A 1 221 ? 0.371 7.702 -2.672 1.00 70.75 221 ILE A CA 1
ATOM 1741 C C . ILE A 1 221 ? -0.086 8.657 -3.785 1.00 70.75 221 ILE A C 1
ATOM 1743 O O . ILE A 1 221 ? -0.070 8.292 -4.962 1.00 70.75 221 ILE A O 1
ATOM 1747 N N . LEU A 1 222 ? -0.415 9.910 -3.449 1.00 68.56 222 LEU A N 1
ATOM 1748 C CA . LEU A 1 222 ? -0.743 10.943 -4.435 1.00 68.56 222 LEU A CA 1
ATOM 1749 C C . LEU A 1 222 ? 0.416 11.223 -5.400 1.00 68.56 222 LEU A C 1
ATOM 1751 O O . LEU A 1 222 ? 0.166 11.531 -6.569 1.00 68.56 222 LEU A O 1
ATOM 1755 N N . ARG A 1 223 ? 1.676 11.095 -4.957 1.00 69.19 223 ARG A N 1
ATOM 1756 C CA . ARG A 1 223 ? 2.848 11.253 -5.841 1.00 69.19 223 ARG A CA 1
ATOM 1757 C C . ARG A 1 223 ? 2.867 10.217 -6.958 1.00 69.19 223 ARG A C 1
ATOM 1759 O O . ARG A 1 223 ? 3.351 10.525 -8.045 1.00 69.19 223 ARG A O 1
ATOM 1766 N N . ASP A 1 224 ? 2.285 9.048 -6.716 1.00 72.12 224 ASP A N 1
ATOM 1767 C CA . ASP A 1 224 ? 2.165 7.945 -7.667 1.00 72.12 224 ASP A CA 1
ATOM 1768 C C . ASP A 1 224 ? 0.802 7.923 -8.400 1.00 72.12 224 ASP A C 1
ATOM 1770 O O . ASP A 1 224 ? 0.560 7.059 -9.246 1.00 72.12 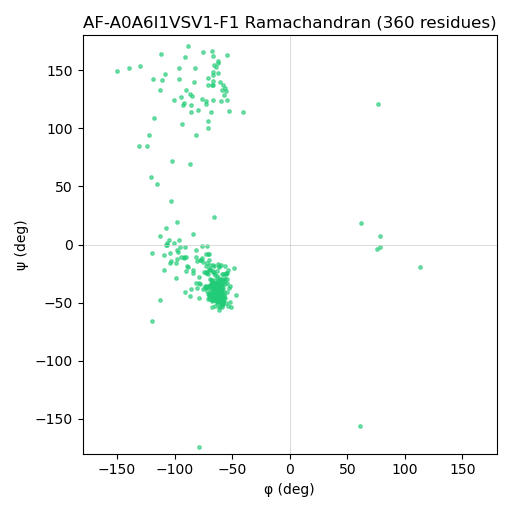224 ASP A O 1
ATOM 1774 N N . ASN A 1 225 ? -0.074 8.916 -8.175 1.00 74.06 225 ASN A N 1
ATOM 1775 C CA . ASN A 1 225 ? -1.416 8.969 -8.778 1.00 74.06 225 ASN A CA 1
ATOM 1776 C C . ASN A 1 225 ? -1.411 9.073 -10.315 1.00 74.06 225 ASN A C 1
ATOM 1778 O O . ASN A 1 225 ? -2.354 8.655 -10.988 1.00 74.06 225 ASN A O 1
ATOM 1782 N N . TRP A 1 226 ? -0.309 9.555 -10.898 1.00 81.12 226 TRP A N 1
ATOM 1783 C CA . TRP A 1 226 ? -0.117 9.595 -12.353 1.00 81.12 226 TRP A CA 1
ATOM 1784 C C . TRP A 1 226 ? -0.260 8.203 -13.009 1.00 81.12 226 TRP A C 1
ATOM 1786 O O . TRP A 1 226 ? -0.658 8.096 -14.175 1.00 81.12 226 TRP A O 1
ATOM 1796 N N . ILE A 1 227 ? -0.018 7.123 -12.254 1.00 86.31 227 ILE A N 1
ATOM 1797 C CA . ILE A 1 227 ? -0.206 5.736 -12.702 1.00 86.31 227 ILE A CA 1
ATOM 1798 C C . ILE A 1 227 ? -1.691 5.451 -12.987 1.00 86.31 227 ILE A C 1
ATOM 1800 O O . ILE A 1 227 ? -2.025 4.792 -13.978 1.00 86.31 227 ILE A O 1
ATOM 1804 N N . LEU A 1 228 ? -2.598 6.015 -12.186 1.00 80.69 228 LEU A N 1
ATOM 1805 C CA . LEU A 1 228 ? -4.049 5.836 -12.300 1.00 80.69 228 LEU A CA 1
ATOM 1806 C C . LEU A 1 228 ? -4.695 6.728 -13.371 1.00 80.69 228 LEU A C 1
ATOM 1808 O O . LEU A 1 228 ? -5.875 6.558 -13.675 1.00 80.69 228 LEU A O 1
ATOM 1812 N N . GLY A 1 229 ? -3.933 7.619 -14.012 1.00 69.44 229 GLY A N 1
ATOM 1813 C CA . GLY A 1 229 ? -4.424 8.470 -15.103 1.00 69.44 229 GLY A CA 1
ATOM 1814 C C . GLY A 1 229 ? -5.235 9.675 -14.650 1.00 69.44 229 GLY A C 1
ATOM 1815 O O . GLY A 1 229 ? -5.796 10.375 -15.487 1.00 69.44 229 GLY A O 1
ATOM 1816 N N . GLU A 1 230 ? -5.280 9.920 -13.349 1.00 61.47 230 GLU A N 1
ATOM 1817 C CA . GLU A 1 230 ? -5.719 11.191 -12.804 1.00 61.47 230 GLU A CA 1
ATOM 1818 C C . GLU A 1 230 ? -4.567 12.182 -12.998 1.00 61.47 230 GLU A C 1
ATOM 1820 O O . GLU A 1 230 ? -3.411 11.897 -12.670 1.00 61.47 230 GLU A O 1
ATOM 1825 N N . GLY A 1 231 ? -4.866 13.309 -13.649 1.00 52.50 231 GLY A N 1
ATOM 1826 C CA . GLY A 1 231 ? -3.899 14.372 -13.892 1.00 52.50 231 GLY A CA 1
ATOM 1827 C C . GLY A 1 231 ? -3.244 14.841 -12.593 1.00 52.50 231 GLY A C 1
ATOM 1828 O O . GLY A 1 231 ? -3.720 14.559 -11.498 1.00 52.50 231 GLY A O 1
ATOM 1829 N N . ASN A 1 232 ? -2.115 15.536 -12.733 1.00 50.19 232 ASN A N 1
ATOM 1830 C CA . ASN A 1 232 ? -1.336 16.076 -11.623 1.00 50.19 232 ASN A CA 1
ATOM 1831 C C . ASN A 1 232 ? -2.267 16.659 -10.539 1.00 50.19 232 ASN A C 1
ATOM 1833 O O . ASN A 1 232 ? -2.937 17.654 -10.797 1.00 50.19 232 ASN A O 1
ATOM 1837 N N . THR A 1 233 ? -2.270 16.041 -9.353 1.00 54.56 233 THR A N 1
ATOM 1838 C CA . THR A 1 233 ? -3.063 16.371 -8.149 1.00 54.56 233 THR A CA 1
ATOM 1839 C C . THR A 1 233 ? -4.544 15.950 -8.166 1.00 54.56 233 THR A C 1
ATOM 1841 O O . THR A 1 233 ? -5.337 16.393 -8.991 1.00 54.56 233 THR A O 1
ATOM 1844 N N . LEU A 1 234 ? -4.928 15.110 -7.191 1.00 60.12 234 LEU A N 1
ATOM 1845 C CA . LEU A 1 234 ? -6.326 14.953 -6.773 1.00 60.12 234 LEU A CA 1
ATOM 1846 C C . LEU A 1 234 ? 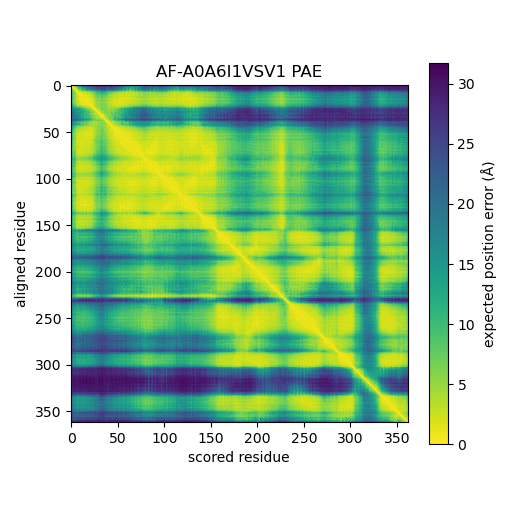-6.846 16.329 -6.332 1.00 60.12 234 LEU A C 1
ATOM 1848 O O . LEU A 1 234 ? -6.131 17.069 -5.648 1.00 60.12 234 LEU A O 1
ATOM 1852 N N . SER A 1 235 ? -8.069 16.690 -6.731 1.00 67.50 235 SER A N 1
ATOM 1853 C CA . SER A 1 235 ? -8.632 17.978 -6.325 1.00 67.50 235 SER A CA 1
ATOM 1854 C C . SER A 1 235 ? -8.777 18.029 -4.801 1.00 67.50 235 SER A C 1
ATOM 1856 O O . SER A 1 235 ? -8.929 16.997 -4.142 1.00 67.50 235 SER A O 1
ATOM 1858 N N . ALA A 1 236 ? -8.795 19.229 -4.215 1.00 69.12 236 ALA A N 1
ATOM 1859 C CA . ALA A 1 236 ? -9.044 19.384 -2.778 1.00 69.12 236 ALA A CA 1
ATOM 1860 C C . ALA A 1 236 ? -10.360 18.706 -2.335 1.00 69.12 236 ALA A C 1
ATOM 1862 O O . ALA A 1 236 ? -10.475 18.223 -1.210 1.00 69.12 236 ALA A O 1
ATOM 1863 N N . MET A 1 237 ? -11.345 18.633 -3.237 1.00 70.75 237 MET A N 1
ATOM 1864 C CA . MET A 1 237 ? -12.614 17.949 -3.008 1.00 70.75 237 MET A CA 1
ATOM 1865 C C . MET A 1 237 ? -12.463 16.422 -2.988 1.00 70.75 237 MET A C 1
ATOM 1867 O O . MET A 1 237 ? -13.087 15.764 -2.157 1.00 70.75 237 MET A O 1
ATOM 1871 N N . ASP A 1 238 ? -11.643 15.850 -3.865 1.00 74.50 238 ASP A N 1
ATOM 1872 C CA . ASP A 1 238 ? -11.434 14.401 -3.906 1.00 74.50 238 ASP A CA 1
ATOM 1873 C C . ASP A 1 238 ? -10.573 13.927 -2.735 1.00 74.50 238 ASP A C 1
ATOM 1875 O O . ASP A 1 238 ? -10.885 12.910 -2.118 1.00 74.50 238 ASP A O 1
ATOM 1879 N N . LEU A 1 239 ? -9.563 14.715 -2.345 1.00 74.88 239 LEU A N 1
ATOM 1880 C CA . LEU A 1 239 ? -8.811 14.483 -1.111 1.00 74.88 239 LEU A CA 1
ATOM 1881 C C . LEU A 1 239 ? -9.737 14.512 0.112 1.00 74.88 239 LEU A C 1
ATOM 1883 O O . LEU A 1 239 ? -9.639 13.657 0.989 1.00 74.88 239 LEU A O 1
ATOM 1887 N N . ARG A 1 240 ? -10.688 15.451 0.155 1.00 76.44 240 ARG A N 1
ATOM 1888 C CA . ARG A 1 240 ? -11.690 15.503 1.226 1.00 76.44 240 ARG A CA 1
ATOM 1889 C C . ARG A 1 240 ? -12.573 14.255 1.242 1.00 76.44 240 ARG A C 1
ATOM 1891 O O . ARG A 1 240 ? -12.774 13.685 2.308 1.00 76.44 240 ARG A O 1
ATOM 1898 N N . LYS A 1 241 ? -13.078 13.807 0.087 1.00 80.56 241 LYS A N 1
ATOM 1899 C CA . LYS A 1 241 ? -13.865 12.562 -0.009 1.00 80.56 241 LYS A CA 1
ATOM 1900 C C . LYS A 1 241 ? -13.063 11.351 0.465 1.00 80.56 241 LYS A C 1
ATOM 1902 O O . LYS A 1 241 ? -13.589 10.547 1.227 1.00 80.56 241 LYS A O 1
ATOM 1907 N N . LEU A 1 242 ? -11.792 11.270 0.071 1.00 82.12 242 LEU A N 1
ATOM 1908 C CA . LEU A 1 242 ? -10.870 10.227 0.510 1.00 82.12 242 LEU A CA 1
ATOM 1909 C C . LEU A 1 242 ? -10.711 10.219 2.037 1.00 82.12 242 LEU A C 1
ATOM 1911 O O . LEU A 1 242 ? -10.779 9.154 2.643 1.00 82.12 242 LEU A O 1
ATOM 1915 N N . MET A 1 243 ? -10.534 11.388 2.663 1.00 81.38 243 MET A N 1
ATOM 1916 C CA . MET A 1 243 ? -10.414 11.498 4.126 1.00 81.38 243 MET A CA 1
ATOM 1917 C C . MET A 1 243 ? -11.697 11.087 4.845 1.00 81.38 243 MET A C 1
ATOM 1919 O O . MET A 1 243 ? -11.629 10.370 5.839 1.00 81.38 243 MET A O 1
ATOM 1923 N N . VAL A 1 244 ? -12.863 11.462 4.312 1.00 85.69 244 VAL A N 1
ATOM 1924 C CA . VAL A 1 244 ? -14.160 11.029 4.852 1.00 85.69 244 VAL A CA 1
ATOM 1925 C C . VAL A 1 244 ? -14.306 9.510 4.802 1.00 85.69 244 VAL A C 1
ATOM 1927 O O . VAL A 1 244 ? -14.686 8.898 5.797 1.00 85.69 244 VAL A O 1
ATOM 1930 N N . GLU A 1 245 ? -14.008 8.891 3.659 1.00 86.62 245 GLU A N 1
ATOM 1931 C CA . GLU A 1 245 ? -14.100 7.436 3.502 1.00 86.62 245 GLU A CA 1
ATOM 1932 C C . GLU A 1 245 ? -13.097 6.710 4.416 1.00 86.62 245 GLU A C 1
ATOM 1934 O O . GLU A 1 245 ? -13.441 5.714 5.053 1.00 86.62 245 GLU A O 1
ATOM 1939 N N . LEU A 1 246 ? -11.879 7.245 4.550 1.00 88.88 246 LEU A N 1
ATOM 1940 C CA . LEU A 1 246 ? -10.847 6.711 5.437 1.00 88.88 246 LEU A CA 1
ATOM 1941 C C . LEU A 1 246 ? -11.271 6.754 6.915 1.00 88.88 246 LEU A C 1
ATOM 1943 O O . LEU A 1 246 ? -11.143 5.748 7.615 1.00 88.88 246 LEU A O 1
ATOM 1947 N N . GLU A 1 247 ? -11.812 7.882 7.389 1.00 88.94 247 GLU A N 1
ATOM 1948 C CA . GLU A 1 247 ? -12.349 7.992 8.753 1.00 88.94 247 GLU A CA 1
ATOM 1949 C C . GLU A 1 247 ? -13.537 7.046 8.977 1.00 88.94 247 GLU A C 1
ATOM 1951 O O . GLU A 1 247 ? -13.639 6.431 10.039 1.00 88.94 247 GLU A O 1
ATOM 1956 N N . GLN A 1 248 ? -14.421 6.880 7.987 1.00 91.69 248 GLN A N 1
ATOM 1957 C CA . GLN A 1 248 ? -15.542 5.941 8.083 1.00 91.69 248 GLN A CA 1
ATOM 1958 C C . GLN A 1 248 ? -15.072 4.494 8.252 1.00 91.69 248 GLN A C 1
ATOM 1960 O O . GLN A 1 248 ? -15.592 3.789 9.120 1.00 91.69 248 GLN A O 1
ATOM 1965 N N . LEU A 1 249 ? -14.085 4.054 7.462 1.00 92.88 249 LEU A N 1
ATOM 1966 C CA . LEU A 1 249 ? -13.487 2.722 7.598 1.00 92.88 249 LEU A CA 1
ATOM 1967 C C . LEU A 1 249 ? -12.864 2.538 8.986 1.00 92.88 249 LEU A C 1
ATOM 1969 O O . LEU A 1 249 ? -13.142 1.543 9.656 1.00 92.88 249 LEU A O 1
ATOM 1973 N N . TYR A 1 250 ? -12.085 3.522 9.441 1.00 94.06 250 TYR A N 1
ATOM 1974 C CA . TYR A 1 250 ? -11.419 3.478 10.739 1.00 94.06 250 TYR A CA 1
ATOM 1975 C C . TYR A 1 250 ? -12.409 3.387 11.904 1.00 94.06 250 TYR A C 1
ATOM 1977 O O . TYR A 1 250 ? -12.324 2.458 12.706 1.00 94.06 250 TYR A O 1
ATOM 1985 N N . PHE A 1 251 ? -13.382 4.299 11.985 1.00 94.69 251 PHE A N 1
ATOM 1986 C CA . PHE A 1 251 ? -14.317 4.346 13.113 1.00 94.69 251 PHE A CA 1
ATOM 1987 C C . PHE A 1 251 ? -15.349 3.214 13.104 1.00 94.69 251 PHE A C 1
ATOM 1989 O O . PHE A 1 251 ? -15.850 2.844 14.167 1.00 94.69 251 PHE A O 1
ATOM 1996 N N . ARG A 1 252 ? -15.642 2.613 11.943 1.00 94.81 252 ARG A N 1
ATOM 1997 C CA . ARG A 1 252 ? -16.437 1.377 11.867 1.00 94.81 252 ARG A CA 1
ATOM 1998 C C . ARG A 1 252 ? -15.725 0.222 12.575 1.00 94.81 252 ARG A C 1
ATOM 2000 O O . ARG A 1 252 ? -16.332 -0.451 13.412 1.00 94.81 252 ARG A O 1
ATOM 2007 N N . ASP A 1 253 ? -14.453 0.004 12.255 1.00 95.81 253 ASP A N 1
ATOM 2008 C CA . ASP A 1 253 ? -13.668 -1.093 12.829 1.00 95.81 253 ASP A CA 1
ATOM 2009 C C . ASP A 1 253 ? -13.336 -0.793 14.305 1.00 95.81 253 ASP A C 1
ATOM 2011 O O . ASP A 1 253 ? -13.474 -1.671 15.157 1.00 95.81 253 ASP A O 1
ATOM 2015 N N . TYR A 1 254 ? -13.072 0.476 14.643 1.00 96.75 254 TYR A N 1
ATOM 2016 C CA . TYR A 1 254 ? -12.953 0.964 16.023 1.00 96.75 254 TYR A CA 1
ATOM 2017 C C . TYR A 1 254 ? -14.184 0.607 16.865 1.00 96.75 254 TYR A C 1
ATOM 2019 O O . TYR A 1 254 ? -14.073 -0.012 17.923 1.00 96.75 254 TYR A O 1
ATOM 2027 N N . ALA A 1 255 ? -15.381 0.960 16.380 1.00 95.50 255 ALA A N 1
ATOM 2028 C CA . ALA A 1 255 ? -16.632 0.679 17.077 1.00 95.50 255 ALA A CA 1
ATOM 2029 C C . ALA A 1 255 ? -16.859 -0.824 17.263 1.00 95.50 255 ALA A C 1
ATOM 2031 O O . ALA A 1 255 ? -17.452 -1.232 18.261 1.00 95.50 255 ALA A O 1
ATOM 2032 N N . THR A 1 256 ? -16.416 -1.635 16.301 1.00 96.38 256 THR A N 1
ATOM 2033 C CA . THR A 1 256 ? -16.541 -3.095 16.342 1.00 96.38 256 THR A CA 1
ATOM 2034 C C . THR A 1 256 ? -15.670 -3.676 17.450 1.00 96.38 256 THR A C 1
ATOM 2036 O O . THR A 1 256 ? -16.214 -4.316 18.346 1.00 96.38 256 THR A O 1
ATOM 2039 N N . HIS A 1 257 ? -14.374 -3.352 17.479 1.00 96.75 257 HIS A N 1
ATOM 2040 C CA . HIS A 1 257 ? -13.461 -3.845 18.516 1.00 96.75 257 HIS A CA 1
ATOM 2041 C C . HIS A 1 257 ? -13.884 -3.438 19.931 1.00 96.75 257 HIS A C 1
ATOM 2043 O O . HIS A 1 257 ? -13.894 -4.277 20.827 1.00 96.75 257 HIS A O 1
ATOM 2049 N N . TRP A 1 258 ? -14.302 -2.184 20.134 1.00 96.94 258 TRP A N 1
ATOM 2050 C CA . TRP A 1 258 ? -14.773 -1.740 21.451 1.00 96.94 258 TRP A CA 1
ATOM 2051 C C . TRP A 1 258 ? -16.102 -2.372 21.859 1.00 96.94 258 TRP A C 1
ATOM 2053 O O . TRP A 1 258 ? -16.301 -2.672 23.032 1.00 96.94 258 TRP A O 1
ATOM 2063 N N . SER A 1 259 ? -17.014 -2.605 20.913 1.00 95.56 259 SER A N 1
ATOM 2064 C CA . SER A 1 259 ? -18.292 -3.253 21.236 1.00 95.56 259 SER A CA 1
ATOM 2065 C C . SER A 1 259 ? -18.111 -4.727 21.560 1.00 95.56 259 SER A C 1
ATOM 2067 O O . SER A 1 259 ? -18.800 -5.238 22.435 1.00 95.56 259 SER A O 1
ATOM 2069 N N . GLU A 1 260 ? -17.194 -5.407 20.872 1.00 96.25 260 GLU A N 1
ATOM 2070 C CA . GLU A 1 260 ? -16.822 -6.779 21.204 1.00 96.25 260 GLU A CA 1
ATOM 2071 C C . GLU A 1 260 ? -16.156 -6.836 22.577 1.00 96.25 260 GLU A C 1
ATOM 2073 O O . GLU A 1 260 ? -16.598 -7.614 23.414 1.00 96.25 260 GLU A O 1
ATOM 2078 N N . ALA A 1 261 ? -15.182 -5.963 22.852 1.00 95.44 261 ALA A N 1
ATOM 2079 C CA . ALA A 1 261 ? -14.524 -5.907 24.154 1.00 95.44 261 ALA A CA 1
ATOM 2080 C C . ALA A 1 261 ? -15.525 -5.688 25.295 1.00 95.44 261 ALA A C 1
ATOM 2082 O O . ALA A 1 261 ? -15.487 -6.409 26.287 1.00 95.44 261 ALA A O 1
ATOM 2083 N N . VAL A 1 262 ? -16.458 -4.741 25.135 1.00 94.31 262 VAL A N 1
ATOM 2084 C CA . VAL A 1 262 ? -17.511 -4.497 26.129 1.00 94.31 262 VAL A CA 1
ATOM 2085 C C . VAL A 1 262 ? -18.487 -5.673 26.219 1.00 94.31 262 VAL A C 1
ATOM 2087 O O . VAL A 1 262 ? -18.889 -6.052 27.313 1.00 94.31 262 VAL A O 1
ATOM 2090 N N . GLY A 1 263 ? -18.850 -6.283 25.090 1.00 94.44 263 GLY A N 1
ATOM 2091 C CA . GLY A 1 263 ? -19.769 -7.421 25.042 1.00 94.44 263 GLY A CA 1
ATOM 2092 C C . GLY A 1 263 ? -19.206 -8.721 25.627 1.00 94.44 263 GLY A C 1
ATOM 2093 O O . GLY A 1 263 ? -19.986 -9.592 26.002 1.00 94.44 263 GLY A O 1
ATOM 2094 N N . GLN A 1 264 ? -17.880 -8.862 25.720 1.00 94.12 264 GLN A N 1
ATOM 2095 C CA . GLN A 1 264 ? -17.224 -10.000 26.378 1.00 94.12 264 GLN A CA 1
ATOM 2096 C C . GLN A 1 264 ? -17.171 -9.861 27.905 1.00 94.12 264 GLN A C 1
ATOM 2098 O O . GLN A 1 264 ? -16.888 -10.842 28.592 1.00 94.12 264 GLN A O 1
ATOM 2103 N N . LEU A 1 265 ? -17.430 -8.668 28.450 1.00 92.38 265 LEU A N 1
ATOM 2104 C CA . LEU A 1 265 ? -17.402 -8.444 29.890 1.00 92.38 265 LEU A CA 1
ATOM 2105 C C . LEU A 1 265 ? -18.609 -9.097 30.562 1.00 92.38 265 LEU A C 1
ATOM 2107 O O . LEU A 1 265 ? -19.761 -8.768 30.281 1.00 92.38 265 LEU A O 1
ATOM 2111 N N . ALA A 1 266 ? -18.335 -9.970 31.523 1.00 90.94 266 ALA A N 1
ATOM 2112 C CA . ALA A 1 266 ? -19.348 -10.533 32.407 1.00 90.94 266 ALA A CA 1
ATOM 2113 C C . ALA A 1 266 ? -18.814 -10.612 33.836 1.00 90.94 266 ALA A C 1
ATOM 2115 O O . ALA A 1 266 ? -17.611 -10.756 34.043 1.00 90.94 266 ALA A O 1
ATOM 2116 N N . LEU A 1 267 ? -19.685 -10.547 34.841 1.00 88.88 267 LEU A N 1
ATOM 2117 C CA . LEU A 1 267 ? -19.271 -10.794 36.224 1.00 88.88 267 LEU A CA 1
ATOM 2118 C C . LEU A 1 267 ? -18.853 -12.258 36.386 1.00 88.88 267 LEU A C 1
ATOM 2120 O O . LEU A 1 267 ? -19.519 -13.155 35.864 1.00 88.88 267 LEU A O 1
ATOM 2124 N N . GLN A 1 268 ? -17.758 -12.505 37.107 1.00 88.00 268 GLN A N 1
ATOM 2125 C CA . GLN A 1 268 ? -17.383 -13.875 37.445 1.00 88.00 268 GLN A CA 1
ATOM 2126 C C . GLN A 1 268 ? -18.491 -14.540 38.276 1.00 88.00 268 GLN A C 1
ATOM 2128 O O . GLN A 1 268 ? -19.064 -13.884 39.151 1.00 88.00 268 GLN A O 1
ATOM 2133 N N . PRO A 1 269 ? -18.801 -15.825 38.028 1.00 87.50 269 PRO A N 1
ATOM 2134 C CA . PRO A 1 269 ? -19.750 -16.555 38.852 1.00 87.50 269 PRO A CA 1
ATOM 2135 C C . PRO A 1 269 ? -19.183 -16.747 40.264 1.00 87.50 269 PRO A C 1
ATOM 2137 O O . PRO A 1 269 ? -18.004 -17.056 40.432 1.00 87.50 269 PRO A O 1
ATOM 2140 N N . PHE A 1 270 ? -20.040 -16.615 41.272 1.00 87.31 270 PHE A N 1
ATOM 2141 C CA . PHE A 1 270 ? -19.720 -16.905 42.669 1.00 87.31 270 PHE A CA 1
ATOM 2142 C C . PHE A 1 270 ? -20.430 -18.184 43.121 1.00 87.31 270 PHE A C 1
ATOM 2144 O O . PHE A 1 270 ? -21.546 -18.474 42.685 1.00 87.31 270 PHE A O 1
ATOM 2151 N N . ASN A 1 271 ? -19.797 -18.947 44.012 1.00 88.88 271 ASN A N 1
ATOM 2152 C CA . ASN A 1 271 ? -20.342 -20.215 44.509 1.00 88.88 271 ASN A CA 1
ATOM 2153 C C . ASN A 1 271 ? -20.918 -20.089 45.922 1.00 88.88 271 ASN A C 1
ATOM 2155 O O . ASN A 1 271 ? -21.668 -20.958 46.370 1.00 88.88 271 ASN A O 1
ATOM 2159 N N . THR A 1 272 ? -20.583 -19.013 46.640 1.00 90.31 272 THR A N 1
ATOM 2160 C CA . THR A 1 272 ? -21.075 -18.768 47.999 1.00 90.31 272 THR A CA 1
ATOM 2161 C C . THR A 1 272 ? -21.641 -17.360 48.161 1.00 90.31 272 THR A C 1
ATOM 2163 O O . THR A 1 272 ? -21.226 -16.416 47.493 1.00 90.31 272 THR A O 1
ATOM 2166 N N . ALA A 1 273 ? -22.574 -17.193 49.105 1.00 88.06 273 ALA A N 1
ATOM 2167 C CA . ALA A 1 273 ? -23.125 -15.878 49.440 1.00 88.06 273 ALA A CA 1
ATOM 2168 C C . ALA A 1 273 ? -22.050 -14.898 49.947 1.00 88.06 273 ALA A C 1
ATOM 2170 O O . ALA A 1 273 ? -22.166 -13.695 49.730 1.00 88.06 273 ALA A O 1
ATOM 2171 N N . ARG A 1 274 ? -20.990 -15.409 50.594 1.00 88.31 274 ARG A N 1
ATOM 2172 C CA . ARG A 1 274 ? -19.855 -14.597 51.052 1.00 88.31 274 ARG A CA 1
ATOM 2173 C C . ARG A 1 274 ? -19.047 -14.048 49.877 1.00 88.31 274 ARG A C 1
ATOM 2175 O O . ARG A 1 274 ? -18.787 -12.854 49.848 1.00 88.31 274 ARG A O 1
ATOM 2182 N N . GLU A 1 275 ? -18.708 -14.899 48.908 1.00 85.75 275 GLU A N 1
ATOM 2183 C CA . GLU A 1 275 ? -18.024 -14.483 47.673 1.00 85.75 275 GLU A CA 1
ATOM 2184 C C . GLU A 1 275 ? -18.849 -13.446 46.905 1.00 85.75 275 GLU A C 1
ATOM 2186 O O . GLU A 1 275 ? -18.313 -12.422 46.494 1.00 85.75 275 GLU A O 1
ATOM 2191 N N . GLY A 1 276 ? -20.164 -13.662 46.783 1.00 85.38 276 GLY A N 1
ATOM 2192 C CA . GLY A 1 276 ? -21.063 -12.689 46.162 1.00 85.38 276 GLY A CA 1
ATOM 2193 C C . GLY A 1 276 ? -21.061 -11.345 46.896 1.00 85.38 276 GLY A C 1
ATOM 2194 O O . GLY A 1 276 ? -20.920 -10.303 46.264 1.00 85.38 276 GLY A O 1
ATOM 2195 N N . ALA A 1 277 ? -21.156 -11.345 48.231 1.00 85.31 277 ALA A N 1
ATOM 2196 C CA . ALA A 1 277 ? -21.118 -10.116 49.027 1.00 85.31 277 ALA A CA 1
ATOM 2197 C C . ALA A 1 277 ? -19.786 -9.357 48.881 1.00 85.31 277 ALA A C 1
ATOM 2199 O O . ALA A 1 277 ? -19.795 -8.133 48.761 1.00 85.31 277 ALA A O 1
ATOM 2200 N N . GLU A 1 278 ? -18.655 -10.067 48.847 1.00 84.38 278 GLU A N 1
ATOM 2201 C CA . GLU A 1 278 ? -17.328 -9.482 48.606 1.00 84.38 278 GLU A CA 1
ATOM 2202 C C . GLU A 1 278 ? -17.221 -8.891 47.188 1.00 84.38 278 GLU A C 1
ATOM 2204 O O . GLU A 1 278 ? -16.743 -7.767 47.022 1.00 84.38 278 GLU A O 1
ATOM 2209 N N . GLN A 1 279 ? -17.739 -9.597 46.177 1.00 84.44 279 GLN A N 1
ATOM 2210 C CA . GLN A 1 279 ? -17.773 -9.131 44.789 1.00 84.44 279 GLN A CA 1
ATOM 2211 C C . GLN A 1 279 ? -18.623 -7.860 44.648 1.00 84.44 279 GLN A C 1
ATOM 2213 O O . GLN A 1 279 ? -18.142 -6.859 44.118 1.00 84.44 279 GLN A O 1
ATOM 2218 N N . PHE A 1 280 ? -19.848 -7.852 45.185 1.00 83.69 280 PHE A N 1
ATOM 2219 C CA . PHE A 1 280 ? -20.721 -6.672 45.177 1.00 83.69 280 PHE A CA 1
ATOM 2220 C C . PHE A 1 280 ? -20.122 -5.498 45.954 1.00 83.69 280 PHE A C 1
ATOM 2222 O O . PHE A 1 280 ? -20.177 -4.371 45.468 1.00 83.69 280 PHE A O 1
ATOM 2229 N N . ALA A 1 281 ? -19.490 -5.748 47.104 1.00 82.06 281 ALA A N 1
ATOM 2230 C CA . ALA A 1 281 ? -18.802 -4.704 47.857 1.00 82.06 281 ALA A CA 1
ATOM 2231 C C . ALA A 1 281 ? -17.666 -4.063 47.040 1.00 82.06 281 ALA A C 1
ATOM 2233 O O . ALA A 1 281 ? -17.501 -2.846 47.088 1.00 82.06 281 ALA A O 1
ATOM 2234 N N . GLY A 1 282 ? -16.925 -4.848 46.247 1.00 80.31 282 GLY A N 1
ATOM 2235 C CA . GLY A 1 282 ? -15.927 -4.330 45.303 1.00 80.31 282 GLY A CA 1
ATOM 2236 C C . GLY A 1 282 ? -16.543 -3.454 44.206 1.00 80.31 282 GLY A C 1
ATOM 2237 O O . GLY A 1 282 ? -16.014 -2.382 43.899 1.00 80.31 282 GLY A O 1
ATOM 2238 N N . LEU A 1 283 ? -17.704 -3.857 43.675 1.00 82.38 283 LEU A N 1
ATOM 2239 C CA . LEU A 1 283 ? -18.447 -3.103 42.658 1.00 82.38 283 LEU A CA 1
ATOM 2240 C C . LEU A 1 283 ? -19.018 -1.775 43.175 1.00 82.38 283 LEU A C 1
ATOM 2242 O O . LEU A 1 283 ? -19.090 -0.821 42.405 1.00 82.38 283 LEU A O 1
ATOM 2246 N N . THR A 1 284 ? -19.399 -1.691 44.451 1.00 79.19 284 THR A N 1
ATOM 2247 C CA . THR A 1 284 ? -20.015 -0.491 45.054 1.00 79.19 284 THR A CA 1
ATOM 2248 C C . THR A 1 284 ? -19.065 0.300 45.954 1.00 79.19 284 THR A C 1
ATOM 2250 O O . THR A 1 284 ? -19.485 1.250 46.614 1.00 79.19 284 THR A O 1
ATOM 2253 N N . SER A 1 285 ? -17.797 -0.105 46.047 1.00 77.94 285 SER A N 1
ATOM 2254 C CA . SER A 1 285 ? -16.804 0.590 46.868 1.00 77.94 285 SER A CA 1
ATOM 2255 C C . SER A 1 285 ? -16.480 1.982 46.314 1.00 77.94 285 SER A C 1
ATOM 2257 O O . SER A 1 285 ? -16.746 2.292 45.153 1.00 77.94 285 SER A O 1
ATOM 2259 N N . ALA A 1 286 ? -15.804 2.805 47.124 1.00 72.88 286 ALA A N 1
ATOM 2260 C CA . ALA A 1 286 ? -15.243 4.082 46.674 1.00 72.88 286 ALA A CA 1
ATOM 2261 C C . ALA A 1 286 ? -14.272 3.938 45.479 1.00 72.88 286 ALA A C 1
ATOM 2263 O O . ALA A 1 286 ? -14.022 4.911 44.779 1.00 72.88 286 ALA A O 1
ATOM 2264 N N . ASN A 1 287 ? -13.750 2.730 45.232 1.00 75.00 287 ASN A N 1
ATOM 2265 C CA . ASN A 1 287 ? -12.926 2.392 44.076 1.00 75.00 287 ASN A CA 1
ATOM 2266 C C . ASN A 1 287 ? -13.636 1.356 43.181 1.00 75.00 287 ASN A C 1
ATOM 2268 O O . ASN A 1 287 ? -13.093 0.288 42.895 1.00 75.00 287 ASN A O 1
ATOM 2272 N N . SER A 1 288 ? -14.880 1.662 42.804 1.00 85.00 288 SER A N 1
ATOM 2273 C CA . SER A 1 288 ? -15.769 0.795 42.025 1.00 85.00 288 SER A CA 1
ATOM 2274 C C . SER A 1 288 ? -15.134 0.323 40.713 1.00 85.00 288 SER A C 1
ATOM 2276 O O . SER A 1 288 ? -14.773 1.129 39.854 1.00 85.00 288 SER A O 1
ATOM 2278 N N . ALA A 1 289 ? -15.073 -0.997 40.517 1.00 85.69 289 ALA A N 1
ATOM 2279 C CA . ALA A 1 289 ? -14.590 -1.592 39.270 1.00 85.69 289 ALA A CA 1
ATOM 2280 C C . ALA A 1 289 ? -15.471 -1.226 38.057 1.00 85.69 289 ALA A C 1
ATOM 2282 O O . ALA A 1 289 ? -14.958 -1.077 36.950 1.00 85.69 289 ALA A O 1
ATOM 2283 N N . VAL A 1 290 ? -16.784 -1.043 38.263 1.00 88.38 290 VAL A N 1
ATOM 2284 C CA . VAL A 1 290 ? -17.724 -0.605 37.213 1.00 88.38 290 VAL A CA 1
ATOM 2285 C C . VAL A 1 290 ? -17.461 0.843 36.824 1.00 88.38 290 VAL A C 1
ATOM 2287 O O . VAL A 1 290 ? -17.426 1.144 35.635 1.00 88.38 290 VAL A O 1
ATOM 2290 N N . LEU A 1 291 ? -17.224 1.726 37.799 1.00 89.31 291 LEU A N 1
ATOM 2291 C CA . LEU A 1 291 ? -16.898 3.123 37.517 1.00 89.31 291 LEU A CA 1
ATOM 2292 C C . LEU A 1 291 ? -15.615 3.222 36.683 1.00 89.31 291 LEU A C 1
ATOM 2294 O O . LEU A 1 291 ? -15.620 3.849 35.629 1.00 89.31 291 LEU A O 1
ATOM 2298 N N . HIS A 1 292 ? -14.550 2.525 37.093 1.00 89.06 292 HIS A N 1
ATOM 2299 C CA . HIS A 1 292 ? -13.294 2.472 36.331 1.00 89.06 292 HIS A CA 1
ATOM 2300 C C . HIS A 1 292 ? -13.495 1.958 34.907 1.00 89.06 292 HIS A C 1
ATOM 2302 O O . HIS A 1 292 ? -12.939 2.512 33.963 1.00 89.06 292 HIS A O 1
ATOM 2308 N N . LEU A 1 293 ? -14.335 0.941 34.731 1.00 91.38 293 LEU A N 1
ATOM 2309 C CA . LEU A 1 293 ? -14.654 0.402 33.415 1.00 91.38 293 LEU A CA 1
ATOM 2310 C C . LEU A 1 293 ? -15.366 1.422 32.528 1.00 91.38 293 LEU A C 1
ATOM 2312 O O . LEU A 1 293 ? -14.986 1.607 31.371 1.00 91.38 293 LEU A O 1
ATOM 2316 N N . LEU A 1 294 ? -16.370 2.111 33.069 1.00 92.00 294 LEU A N 1
ATOM 2317 C CA . LEU A 1 294 ? -17.086 3.160 32.348 1.00 92.00 294 LEU A CA 1
ATOM 2318 C C . LEU A 1 294 ? -16.158 4.320 31.981 1.00 92.00 294 LEU A C 1
ATOM 2320 O O . LEU A 1 294 ? -16.256 4.834 30.867 1.00 92.00 294 LEU A O 1
ATOM 2324 N N . LEU A 1 295 ? -15.223 4.683 32.865 1.00 92.50 295 LEU A N 1
ATOM 2325 C CA . LEU A 1 295 ? -14.209 5.699 32.585 1.00 92.50 295 LEU A CA 1
ATOM 2326 C C . LEU A 1 295 ? -13.295 5.279 31.439 1.00 92.50 295 LEU A C 1
ATOM 2328 O O . LEU A 1 295 ? -13.097 6.054 30.508 1.00 92.50 295 LEU A O 1
ATOM 2332 N N . GLN A 1 296 ? -12.817 4.034 31.441 1.00 93.25 296 GLN A N 1
ATOM 2333 C CA . GLN A 1 296 ? -11.983 3.502 30.362 1.00 93.25 296 GLN A CA 1
ATOM 2334 C C . GLN A 1 296 ? -12.712 3.469 29.010 1.00 93.25 296 GLN A C 1
ATOM 2336 O O . GLN A 1 296 ? -12.134 3.831 27.978 1.00 93.25 296 GLN A O 1
ATOM 2341 N N . VAL A 1 297 ? -13.996 3.092 29.007 1.00 94.19 297 VAL A N 1
ATOM 2342 C CA . VAL A 1 297 ? -14.839 3.154 27.804 1.00 94.19 297 VAL A CA 1
ATOM 2343 C C . VAL A 1 297 ? -15.024 4.603 27.358 1.00 94.19 297 VAL A C 1
ATOM 2345 O O . VAL A 1 297 ? -14.831 4.896 26.178 1.00 94.19 297 VAL A O 1
ATOM 2348 N N . ARG A 1 298 ? -15.370 5.523 28.266 1.00 92.94 298 ARG A N 1
ATOM 2349 C CA . ARG A 1 298 ? -15.574 6.947 27.962 1.00 92.94 298 ARG A CA 1
ATOM 2350 C C . ARG A 1 298 ? -14.311 7.582 27.388 1.00 92.94 298 ARG A C 1
ATOM 2352 O O . ARG A 1 298 ? -14.387 8.188 26.323 1.00 92.94 298 ARG A O 1
ATOM 2359 N N . GLU A 1 299 ? -13.166 7.389 28.032 1.00 92.19 299 GLU A N 1
ATOM 2360 C CA . GLU A 1 299 ? -11.865 7.901 27.591 1.00 92.19 299 GLU A CA 1
ATOM 2361 C C . GLU A 1 299 ? -11.547 7.466 26.154 1.00 92.19 299 GLU A C 1
ATOM 2363 O O . GLU A 1 299 ? -11.092 8.267 25.337 1.00 92.19 299 GLU A O 1
ATOM 2368 N N . ASN A 1 300 ? -11.866 6.217 25.804 1.00 93.38 300 ASN A N 1
ATOM 2369 C CA . ASN A 1 300 ? -11.567 5.674 24.486 1.00 93.38 300 ASN A CA 1
ATOM 2370 C C . ASN A 1 300 ? -12.673 5.825 23.441 1.00 93.38 300 ASN A C 1
ATOM 2372 O O . ASN A 1 300 ? -12.419 5.598 22.265 1.00 93.38 300 ASN A O 1
ATOM 2376 N N . THR A 1 301 ? -13.895 6.202 23.796 1.00 92.50 301 THR A N 1
ATOM 2377 C CA . THR A 1 301 ? -14.997 6.311 22.817 1.00 92.50 301 THR A CA 1
ATOM 2378 C C . THR A 1 301 ? -15.572 7.718 22.711 1.00 92.50 301 THR A C 1
ATOM 2380 O O . THR A 1 301 ? -16.333 8.002 21.782 1.00 92.50 301 THR A O 1
ATOM 2383 N N . ARG A 1 302 ? -15.150 8.633 23.591 1.00 87.69 302 ARG A N 1
ATOM 2384 C CA . ARG A 1 302 ? -15.424 10.067 23.497 1.00 87.69 302 ARG A CA 1
ATOM 2385 C C . ARG A 1 302 ? -14.275 10.760 22.763 1.00 87.69 302 ARG A C 1
ATOM 2387 O O . ARG A 1 302 ? -13.119 10.735 23.184 1.00 87.69 302 ARG A O 1
ATOM 2394 N N . PHE A 1 303 ? -14.614 11.393 21.646 1.00 82.38 303 PHE A N 1
ATOM 2395 C CA . PHE A 1 303 ? -13.686 12.174 20.832 1.00 82.38 303 PHE A CA 1
ATOM 2396 C C . PHE A 1 303 ? -14.189 13.617 20.836 1.00 82.38 303 PHE A C 1
ATOM 2398 O O . PHE A 1 303 ? -15.237 13.858 20.238 1.00 82.38 303 PHE A O 1
ATOM 2405 N N . PRO A 1 304 ? -13.520 14.565 21.515 1.00 66.56 304 PRO A N 1
ATOM 2406 C CA . PRO A 1 304 ? -13.982 15.947 21.506 1.00 66.56 304 PRO A CA 1
ATOM 2407 C C . PRO A 1 304 ? -14.098 16.411 20.054 1.00 66.56 304 PRO A C 1
ATOM 2409 O O . PRO A 1 304 ? -13.210 16.150 19.233 1.00 66.56 304 PRO A O 1
ATOM 2412 N N . SER A 1 305 ? -15.230 17.020 19.720 1.00 58.59 305 SER A N 1
ATOM 2413 C CA . SER A 1 305 ? -15.401 17.638 18.411 1.00 58.59 305 SER A CA 1
ATOM 2414 C C . SER A 1 305 ? -14.388 18.770 18.241 1.00 58.59 305 SER A C 1
ATOM 2416 O O . SER A 1 305 ? -13.895 19.328 19.222 1.00 58.59 305 SER A O 1
ATOM 2418 N N . VAL A 1 306 ? -14.078 19.142 16.997 1.00 50.25 306 VAL A N 1
ATOM 2419 C CA . VAL A 1 306 ? -13.182 20.284 16.736 1.00 50.25 306 VAL A CA 1
ATOM 2420 C C . VAL A 1 306 ? -13.714 21.559 17.411 1.00 50.25 306 VAL A C 1
ATOM 2422 O O . VAL A 1 306 ? -12.929 22.342 17.927 1.00 50.25 306 VAL A O 1
ATOM 2425 N N . ALA A 1 307 ? -15.039 21.725 17.495 1.00 42.94 307 ALA A N 1
ATOM 2426 C CA . ALA A 1 307 ? -15.680 22.835 18.200 1.00 42.94 307 ALA A CA 1
ATOM 2427 C C . ALA A 1 307 ? -15.422 22.811 19.721 1.00 42.94 307 ALA A C 1
ATOM 2429 O O . ALA A 1 307 ? -14.996 23.816 20.277 1.00 42.94 307 ALA A O 1
ATOM 2430 N N . GLU A 1 308 ? -15.593 21.660 20.376 1.00 48.78 308 GLU A N 1
ATOM 2431 C CA . GLU A 1 308 ? -15.315 21.504 21.815 1.00 48.78 308 GLU A CA 1
ATOM 2432 C C . GLU A 1 308 ? -13.812 21.619 22.126 1.00 48.78 308 GLU A C 1
ATOM 2434 O O . GLU A 1 308 ? -13.425 22.148 23.162 1.00 48.78 308 GLU A O 1
ATOM 2439 N N . ALA A 1 309 ? -12.941 21.166 21.218 1.00 49.41 309 ALA A N 1
ATOM 2440 C CA . ALA A 1 309 ? -11.495 21.320 21.362 1.00 49.41 309 ALA A CA 1
ATOM 2441 C C . ALA A 1 309 ? -11.056 22.794 21.261 1.00 49.41 309 ALA A C 1
ATOM 2443 O O . ALA A 1 309 ? -10.174 23.217 22.009 1.00 49.41 309 ALA A O 1
ATOM 2444 N N . LEU A 1 310 ? -11.693 23.582 20.384 1.00 41.09 310 LEU A N 1
ATOM 2445 C CA . LEU A 1 310 ? -11.441 25.019 20.221 1.00 41.09 310 LEU A CA 1
ATOM 2446 C C . LEU A 1 310 ? -11.895 25.844 21.431 1.00 41.09 310 LEU A C 1
ATOM 2448 O O . LEU A 1 310 ? -11.197 26.781 21.805 1.00 41.09 310 LEU A O 1
ATOM 2452 N N . GLU A 1 311 ? -12.988 25.466 22.097 1.00 46.75 311 GLU A N 1
ATOM 2453 C CA . GLU A 1 311 ? -13.425 26.117 23.344 1.00 46.75 311 GLU A CA 1
ATOM 2454 C C . GLU A 1 311 ? -12.455 25.883 24.519 1.00 46.75 311 GLU A C 1
ATOM 2456 O O . GLU A 1 311 ? -12.411 26.674 25.459 1.00 46.75 311 GLU A O 1
ATOM 2461 N N . THR A 1 312 ? -11.643 24.821 24.460 1.00 49.25 312 THR A N 1
ATOM 2462 C CA . THR A 1 312 ? -10.677 24.459 25.517 1.00 49.25 312 THR A CA 1
ATOM 2463 C C . THR A 1 312 ? -9.247 24.969 25.286 1.00 49.25 312 THR A C 1
ATOM 2465 O O . THR A 1 312 ? -8.377 24.755 26.135 1.00 49.25 312 THR A O 1
ATOM 2468 N N . LEU A 1 313 ? -8.969 25.641 24.161 1.00 47.25 313 LEU A N 1
ATOM 2469 C CA . LEU A 1 313 ? -7.633 26.148 23.828 1.00 47.25 313 LEU A CA 1
ATOM 2470 C C . LEU A 1 313 ? -7.421 27.581 24.361 1.00 47.25 313 LEU A C 1
ATOM 2472 O O . LEU A 1 313 ? -8.262 28.448 24.139 1.00 47.25 313 LEU A O 1
ATOM 2476 N N . PRO A 1 314 ? -6.285 27.887 25.019 1.00 50.00 314 PRO A N 1
ATOM 2477 C CA . PRO A 1 314 ? -5.945 29.265 25.364 1.00 50.00 314 PRO A CA 1
ATOM 2478 C C . PRO A 1 314 ? -5.645 30.091 24.098 1.00 50.00 314 PRO A C 1
ATOM 2480 O O . PRO A 1 314 ? -4.913 29.633 23.217 1.00 50.00 314 PRO A O 1
ATOM 2483 N N . GLU A 1 315 ? -6.152 31.332 24.049 1.00 48.53 315 GLU A N 1
ATOM 2484 C CA . GLU A 1 315 ? -6.139 32.278 22.904 1.00 48.53 315 GLU A CA 1
ATOM 2485 C C . GLU A 1 315 ? -4.771 32.455 22.201 1.00 48.53 315 GLU A C 1
ATOM 2487 O O . GLU A 1 315 ? -4.685 32.866 21.046 1.00 48.53 315 GLU A O 1
ATOM 2492 N N . ALA A 1 316 ? -3.661 32.117 22.862 1.00 40.28 316 ALA A N 1
ATOM 2493 C CA . ALA A 1 316 ? -2.314 32.235 22.307 1.00 40.28 316 ALA A CA 1
ATOM 2494 C C . ALA A 1 316 ? -1.940 31.147 21.271 1.00 40.28 316 ALA A C 1
ATOM 2496 O O . ALA A 1 316 ? -0.960 31.325 20.544 1.00 40.28 316 ALA A O 1
ATOM 2497 N N . ALA A 1 317 ? -2.686 30.037 21.179 1.00 44.91 317 ALA A N 1
ATOM 2498 C CA . ALA A 1 317 ? -2.391 28.923 20.264 1.00 44.91 317 ALA A CA 1
ATOM 2499 C C . ALA A 1 317 ? -3.054 29.046 18.870 1.00 44.91 317 ALA A C 1
ATOM 2501 O O . ALA A 1 317 ? -2.665 28.329 17.946 1.00 44.91 317 ALA A O 1
ATOM 2502 N N . GLU A 1 318 ? -3.986 29.989 18.681 1.00 45.25 318 GLU A N 1
ATOM 2503 C CA . GLU A 1 318 ? -4.825 30.134 17.472 1.00 45.25 318 GLU A CA 1
ATOM 2504 C C . GLU A 1 318 ? -4.061 30.402 16.164 1.00 45.25 318 GLU A C 1
ATOM 2506 O O . GLU A 1 318 ? -4.603 30.232 15.071 1.00 45.25 318 GLU A O 1
ATOM 2511 N N . LYS A 1 319 ? -2.808 30.869 16.233 1.00 40.59 319 LYS A N 1
ATOM 2512 C CA . LYS A 1 319 ? -2.082 31.356 15.046 1.00 40.59 319 LYS A CA 1
ATOM 2513 C C . LYS A 1 319 ? -1.198 30.313 14.361 1.00 40.59 319 LYS A C 1
ATOM 2515 O O . LYS A 1 319 ? -0.742 30.568 13.250 1.00 40.59 319 LYS A O 1
ATOM 2520 N N . ALA A 1 320 ? -0.970 29.146 14.970 1.00 39.97 320 ALA A N 1
ATOM 2521 C CA . ALA A 1 320 ? -0.119 28.095 14.395 1.00 39.97 320 ALA A CA 1
ATOM 2522 C C . ALA A 1 320 ? -0.903 26.971 13.687 1.00 39.97 320 ALA A C 1
ATOM 2524 O O . ALA A 1 320 ? -0.322 26.231 12.894 1.00 39.97 320 ALA A O 1
ATOM 2525 N N . THR A 1 321 ? -2.212 26.849 13.925 1.00 42.66 321 THR A N 1
ATOM 2526 C CA . THR A 1 321 ? -3.041 25.730 13.443 1.00 42.66 321 THR A CA 1
ATOM 2527 C C . THR A 1 321 ? -3.837 26.035 12.166 1.00 42.66 321 THR A C 1
ATOM 2529 O O . THR A 1 321 ? -4.256 25.115 11.467 1.00 42.66 321 THR A O 1
ATOM 2532 N N . GLN A 1 322 ? -3.927 27.300 11.740 1.00 42.94 322 GLN A N 1
ATOM 2533 C CA . GLN A 1 322 ? -4.784 27.736 10.620 1.00 42.94 322 GLN A CA 1
ATOM 2534 C C . GLN A 1 322 ? -4.499 27.063 9.260 1.00 42.94 322 GLN A C 1
ATOM 2536 O O . GLN A 1 322 ? -5.400 26.957 8.427 1.00 42.94 322 GLN A O 1
ATOM 2541 N N . ALA A 1 323 ? -3.276 26.573 9.020 1.00 36.22 323 ALA A N 1
ATOM 2542 C CA . ALA A 1 323 ? -2.914 25.895 7.769 1.00 36.22 323 ALA A CA 1
ATOM 2543 C C . ALA A 1 323 ? -3.275 24.391 7.742 1.00 36.22 323 ALA A C 1
ATOM 2545 O O . ALA A 1 323 ? -3.429 23.824 6.661 1.00 36.22 323 ALA A O 1
ATOM 2546 N N . LEU A 1 324 ? -3.437 23.756 8.909 1.00 41.91 324 LEU A N 1
ATOM 2547 C CA . LEU A 1 324 ? -3.868 22.356 9.062 1.00 41.91 324 LEU A CA 1
ATOM 2548 C C . LEU A 1 324 ? -5.376 22.262 9.388 1.00 41.91 324 LEU A C 1
ATOM 2550 O O . LEU A 1 324 ? -6.049 21.329 8.942 1.00 41.91 324 LEU A O 1
ATOM 2554 N N . ASP A 1 325 ? -5.930 23.280 10.052 1.00 44.72 325 ASP A N 1
ATOM 2555 C CA . ASP A 1 325 ? -7.337 23.365 10.461 1.00 44.72 325 ASP A CA 1
ATOM 2556 C C . ASP A 1 325 ? -8.304 23.512 9.284 1.00 44.72 325 ASP A C 1
ATOM 2558 O O . ASP A 1 325 ? -9.384 22.934 9.304 1.00 44.72 325 ASP A O 1
ATOM 2562 N N . ALA A 1 326 ? -7.940 24.211 8.206 1.00 39.62 326 ALA A N 1
ATOM 2563 C CA . ALA A 1 326 ? -8.857 24.408 7.075 1.00 39.62 326 ALA A CA 1
ATOM 2564 C C . ALA A 1 326 ? -9.203 23.099 6.327 1.00 39.62 326 ALA A C 1
ATOM 2566 O O . ALA A 1 326 ? -10.258 22.997 5.684 1.00 39.62 326 ALA A O 1
ATOM 2567 N N . VAL A 1 327 ? -8.325 22.092 6.418 1.00 41.66 327 VAL A N 1
ATOM 2568 C CA . VAL A 1 327 ? -8.521 20.766 5.815 1.00 41.66 327 VAL A CA 1
ATOM 2569 C C . VAL A 1 327 ? -9.222 19.818 6.794 1.00 41.66 327 VAL A C 1
ATOM 2571 O O . VAL A 1 327 ? -10.142 19.119 6.373 1.00 41.66 327 VAL A O 1
ATOM 2574 N N . ALA A 1 328 ? -8.863 19.844 8.084 1.00 44.47 328 ALA A N 1
ATOM 2575 C CA . ALA A 1 328 ? -9.470 19.004 9.122 1.00 44.47 328 ALA A CA 1
ATOM 2576 C C . ALA A 1 328 ? -10.876 19.472 9.557 1.00 44.47 328 ALA A C 1
ATOM 2578 O O . ALA A 1 328 ? -11.771 18.646 9.710 1.00 44.47 328 ALA A O 1
ATOM 2579 N N . ALA A 1 329 ? -11.122 20.783 9.662 1.00 45.91 329 ALA A N 1
ATOM 2580 C CA . ALA A 1 329 ? -12.409 21.356 10.084 1.00 45.91 329 ALA A CA 1
ATOM 2581 C C . ALA A 1 329 ? -13.543 21.181 9.056 1.00 45.91 329 ALA A C 1
ATOM 2583 O O . ALA A 1 329 ? -14.699 21.482 9.341 1.00 45.91 329 ALA A O 1
ATOM 2584 N N . ASN A 1 330 ? -13.231 20.703 7.848 1.00 49.25 330 ASN A 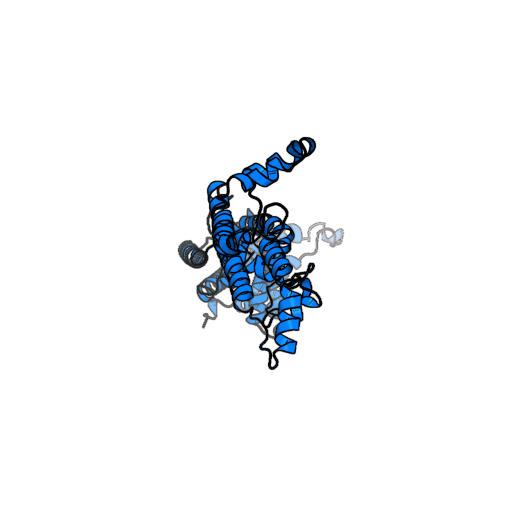N 1
ATOM 2585 C CA . ASN A 1 330 ? -14.201 20.517 6.770 1.00 49.25 330 ASN A CA 1
ATOM 2586 C C . ASN A 1 330 ? -14.445 19.045 6.398 1.00 49.25 330 ASN A C 1
ATOM 2588 O O . ASN A 1 330 ? -15.121 18.776 5.397 1.00 49.25 330 ASN A O 1
ATOM 2592 N N . VAL A 1 331 ? -13.900 18.092 7.159 1.00 54.66 331 VAL A N 1
ATOM 2593 C CA . VAL A 1 331 ? -14.274 16.676 7.066 1.00 54.66 331 VAL A CA 1
ATOM 2594 C C . VAL A 1 331 ? -15.494 16.474 7.971 1.00 54.66 331 VAL A C 1
ATOM 2596 O O . VAL A 1 331 ? -15.421 16.767 9.161 1.00 54.66 331 VAL A O 1
ATOM 2599 N N . PRO A 1 332 ? -16.648 16.030 7.443 1.00 61.84 332 PRO A N 1
ATOM 2600 C CA . PRO A 1 332 ? -17.800 15.709 8.272 1.00 61.84 332 PRO A CA 1
ATOM 2601 C C . PRO A 1 332 ? -17.435 14.731 9.401 1.00 61.84 332 PRO A C 1
ATOM 2603 O O . PRO A 1 332 ? -17.195 13.558 9.127 1.00 61.84 332 PRO A O 1
ATOM 2606 N N . ASP A 1 333 ? -17.532 15.162 10.666 1.00 69.56 333 ASP A N 1
ATOM 2607 C CA . ASP A 1 333 ? -17.340 14.344 11.890 1.00 69.56 333 ASP A CA 1
ATOM 2608 C C . ASP A 1 333 ? -18.412 13.238 12.079 1.00 69.56 333 ASP A C 1
ATOM 2610 O O . ASP A 1 333 ? -18.695 12.758 13.178 1.00 69.56 333 ASP A O 1
ATOM 2614 N N . THR A 1 334 ? -19.054 12.814 10.994 1.00 80.75 334 THR A N 1
ATOM 2615 C CA . THR A 1 334 ? -20.180 11.876 10.981 1.00 80.75 334 THR A CA 1
ATOM 2616 C C . THR A 1 334 ? -19.774 10.519 11.551 1.00 80.75 334 THR A C 1
ATOM 2618 O O . THR A 1 334 ? -20.535 9.923 12.310 1.00 80.75 334 THR A O 1
ATOM 2621 N N . ALA A 1 335 ? -18.564 10.048 11.235 1.00 85.06 335 ALA A N 1
ATOM 2622 C CA . ALA A 1 335 ? -18.057 8.759 11.699 1.00 85.06 335 ALA A CA 1
ATOM 2623 C C . ALA A 1 335 ? -17.765 8.758 13.215 1.00 85.06 335 ALA A C 1
ATOM 2625 O O . ALA A 1 335 ? -18.182 7.839 13.920 1.00 85.06 335 ALA A O 1
ATOM 2626 N N . LYS A 1 336 ? -17.150 9.829 13.738 1.00 86.44 336 LYS A N 1
ATOM 2627 C CA . LYS A 1 336 ? -16.912 10.026 15.183 1.00 86.44 336 LYS A CA 1
ATOM 2628 C C . LYS A 1 336 ? -18.215 10.128 15.965 1.00 86.44 336 LYS A C 1
ATOM 2630 O O . LYS A 1 336 ? -18.384 9.452 16.976 1.00 86.44 336 LYS A O 1
ATOM 2635 N N . LYS A 1 337 ? -19.167 10.920 15.463 1.00 87.00 337 LYS A N 1
ATOM 2636 C CA . LYS A 1 337 ? -20.505 11.044 16.060 1.00 87.00 337 LYS A CA 1
ATOM 2637 C C . LYS A 1 337 ? -21.250 9.711 16.060 1.00 87.00 337 LYS A C 1
ATOM 2639 O O . LYS A 1 337 ? -21.931 9.396 17.030 1.00 87.00 337 LYS A O 1
ATOM 2644 N N . ALA A 1 338 ? -21.109 8.906 15.005 1.00 88.50 338 ALA A N 1
ATOM 2645 C CA . ALA A 1 338 ? -21.698 7.571 14.954 1.00 88.50 338 ALA A CA 1
ATOM 2646 C C . ALA A 1 338 ? -21.091 6.627 16.007 1.00 88.50 338 ALA A C 1
ATOM 2648 O O . ALA A 1 338 ? -21.845 5.891 16.646 1.00 88.50 338 ALA A O 1
ATOM 2649 N N . LEU A 1 339 ? -19.768 6.680 16.222 1.00 91.69 339 LEU A N 1
ATOM 2650 C CA . LEU A 1 339 ? -19.109 5.952 17.309 1.00 91.69 339 LEU A CA 1
ATOM 2651 C C . LEU A 1 339 ? -19.652 6.399 18.671 1.00 91.69 339 LEU A C 1
ATOM 2653 O O . LEU A 1 339 ? -20.123 5.562 19.433 1.00 91.69 339 LEU A O 1
ATOM 2657 N N . GLN A 1 340 ? -19.647 7.701 18.959 1.00 89.94 340 GLN A N 1
ATOM 2658 C CA . GLN A 1 340 ? -20.127 8.231 20.241 1.00 89.94 340 GLN A CA 1
ATOM 2659 C C . GLN A 1 340 ? -21.575 7.844 20.505 1.00 89.94 340 GLN A C 1
ATOM 2661 O O . GLN A 1 340 ? -21.875 7.285 21.551 1.00 89.94 340 GLN A O 1
ATOM 2666 N N . ARG A 1 341 ? -22.459 8.002 19.513 1.00 90.50 341 ARG A N 1
ATOM 2667 C CA . ARG A 1 341 ? -23.869 7.609 19.630 1.00 90.50 341 ARG A CA 1
ATOM 2668 C C . ARG A 1 341 ? -24.050 6.130 19.986 1.00 90.50 341 ARG A C 1
ATOM 2670 O O . ARG A 1 341 ? -25.048 5.779 20.606 1.00 90.50 341 ARG A O 1
ATOM 2677 N N . ARG A 1 342 ? -23.120 5.257 19.584 1.00 92.25 342 ARG A N 1
ATOM 2678 C CA . ARG A 1 342 ? -23.155 3.825 19.921 1.00 92.25 342 ARG A CA 1
ATOM 2679 C C . ARG A 1 342 ? -22.829 3.567 21.395 1.00 92.25 342 ARG A C 1
ATOM 2681 O O . ARG A 1 342 ? -23.423 2.666 21.975 1.00 92.25 342 ARG A O 1
ATOM 2688 N N . PHE A 1 343 ? -21.919 4.346 21.981 1.00 93.31 343 PHE A N 1
ATOM 2689 C CA . PHE A 1 343 ? -21.490 4.220 23.381 1.00 93.31 343 PHE A CA 1
ATOM 2690 C C . PHE A 1 343 ? -22.195 5.197 24.332 1.00 93.31 343 PHE A C 1
ATOM 2692 O O . PHE A 1 343 ? -22.064 5.071 25.545 1.00 93.31 343 PHE A O 1
ATOM 2699 N N . GLU A 1 344 ? -23.014 6.097 23.794 1.00 90.81 344 GLU A N 1
ATOM 2700 C CA . GLU A 1 344 ? -23.811 7.086 24.517 1.00 90.81 344 GLU A CA 1
ATOM 2701 C C . GLU A 1 344 ? -24.586 6.510 25.721 1.00 90.81 344 GLU A C 1
ATOM 2703 O O . GLU A 1 344 ? -24.532 7.120 26.787 1.00 90.81 344 GLU A O 1
ATOM 2708 N N . PRO A 1 345 ? -25.248 5.330 25.643 1.00 92.19 345 PRO A N 1
ATOM 2709 C CA . PRO A 1 345 ? -25.905 4.753 26.818 1.00 92.19 345 PRO A CA 1
ATOM 2710 C C . PRO A 1 345 ? -24.950 4.500 27.991 1.00 92.19 345 PRO A C 1
ATOM 2712 O O . PRO A 1 345 ? -25.349 4.668 29.135 1.00 92.19 345 PRO A O 1
ATOM 2715 N N . LEU A 1 346 ? -23.695 4.128 27.717 1.00 90.06 346 LEU A N 1
ATOM 2716 C CA . LEU A 1 346 ? -22.668 3.937 28.745 1.00 90.06 346 LEU A CA 1
ATOM 2717 C C . LEU A 1 346 ? -22.083 5.272 29.206 1.00 90.06 346 LEU A C 1
ATOM 2719 O O . LEU A 1 346 ? -21.736 5.419 30.372 1.00 90.06 346 LEU A O 1
ATOM 2723 N N . HIS A 1 347 ? -21.993 6.261 28.313 1.00 90.31 347 HIS A N 1
ATOM 2724 C CA . HIS A 1 347 ? -21.518 7.596 28.678 1.00 90.31 347 HIS A CA 1
ATOM 2725 C C . HIS A 1 347 ? -22.458 8.296 29.654 1.00 90.31 347 HIS A C 1
ATOM 2727 O O . HIS A 1 347 ? -21.954 8.972 30.542 1.00 90.31 347 HIS A O 1
ATOM 2733 N N . ARG A 1 348 ? -23.779 8.110 29.545 1.00 89.69 348 ARG A N 1
ATOM 2734 C CA . ARG A 1 348 ? -24.768 8.721 30.459 1.00 89.69 348 ARG A CA 1
ATOM 2735 C C . ARG A 1 348 ? -24.747 8.174 31.882 1.00 89.69 348 ARG A C 1
ATOM 2737 O O . ARG A 1 348 ? -25.252 8.831 32.780 1.00 89.69 348 ARG A O 1
ATOM 2744 N N . LEU A 1 349 ? -24.147 7.003 32.094 1.00 89.56 349 LEU A N 1
ATOM 2745 C CA . LEU A 1 349 ? -23.967 6.426 33.430 1.00 89.56 349 LEU A CA 1
ATOM 2746 C C . LEU A 1 349 ? -22.925 7.181 34.270 1.00 89.56 349 LEU A C 1
ATOM 2748 O O . LEU A 1 349 ? -22.772 6.917 35.462 1.00 89.56 349 LEU A O 1
ATOM 2752 N N . LEU A 1 350 ? -22.213 8.119 33.653 1.00 88.06 350 LEU A N 1
ATOM 2753 C CA . LEU A 1 350 ? -21.238 8.983 34.288 1.00 88.06 350 LEU A CA 1
ATOM 2754 C C . LEU A 1 350 ? -21.678 10.451 34.137 1.00 88.06 350 LEU A C 1
ATOM 2756 O O . LEU A 1 350 ? -22.186 10.843 33.085 1.00 88.06 350 LEU A O 1
ATOM 2760 N N . ASP A 1 351 ? -21.464 11.277 35.155 1.00 87.25 351 ASP A N 1
ATOM 2761 C CA . ASP A 1 351 ? -21.750 12.717 35.118 1.00 87.25 351 ASP A CA 1
ATOM 2762 C C . ASP A 1 351 ? -20.649 13.509 34.374 1.00 87.25 351 ASP A C 1
ATOM 2764 O O . ASP A 1 351 ? -19.752 12.925 33.760 1.00 87.25 351 ASP A O 1
ATOM 2768 N N . GLU A 1 352 ? -20.718 14.843 34.366 1.00 80.88 352 GLU A N 1
ATOM 2769 C CA . GLU A 1 352 ? -19.710 15.696 33.708 1.00 80.88 352 GLU A CA 1
ATOM 2770 C C . GLU A 1 352 ? -18.343 15.702 34.413 1.00 80.88 352 GLU A C 1
ATOM 2772 O O . GLU A 1 3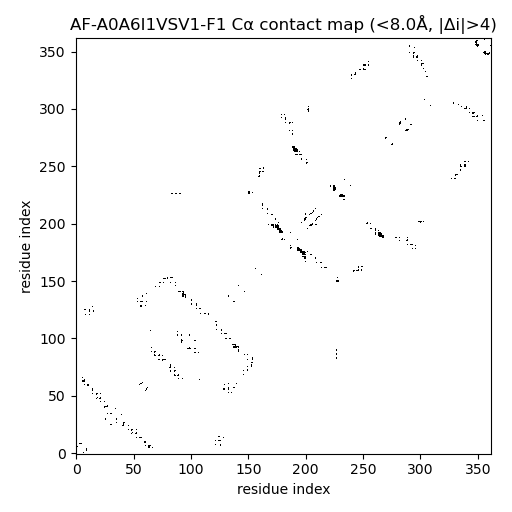52 ? -17.336 15.989 33.770 1.00 80.88 352 GLU A O 1
ATOM 2777 N N . ASN A 1 353 ? -18.297 15.348 35.700 1.00 81.94 353 ASN A N 1
ATOM 2778 C CA . ASN A 1 353 ? -17.087 15.281 36.522 1.00 81.94 353 ASN A CA 1
ATOM 2779 C C . ASN A 1 353 ? -16.529 13.852 36.618 1.00 81.94 353 ASN A C 1
ATOM 2781 O O . ASN A 1 353 ? -15.772 13.557 37.544 1.00 81.94 353 ASN A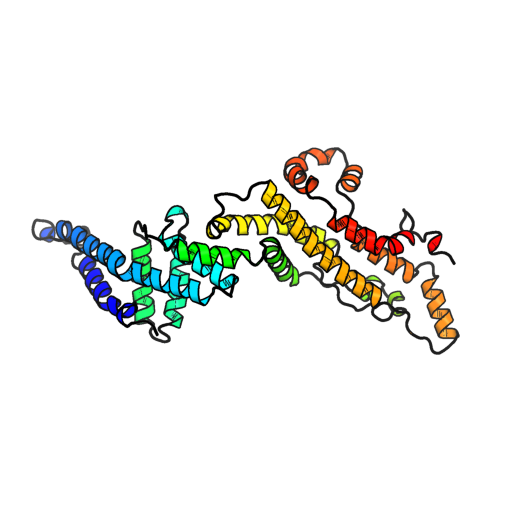 O 1
ATOM 2785 N N . ASP A 1 354 ? -16.916 12.965 35.692 1.00 82.88 354 ASP A N 1
ATOM 2786 C CA . ASP A 1 354 ? -16.495 11.560 35.666 1.00 82.88 354 ASP A CA 1
ATOM 2787 C C . ASP A 1 354 ? -16.931 10.752 36.915 1.00 82.88 354 ASP A C 1
ATOM 2789 O O . ASP A 1 354 ? -16.429 9.660 37.189 1.00 82.88 354 ASP A O 1
ATOM 2793 N N . GLY A 1 355 ? -17.916 11.266 37.657 1.00 83.44 355 GLY A N 1
ATOM 2794 C CA . GLY A 1 355 ? -18.579 10.600 38.772 1.00 83.44 355 GLY A CA 1
ATOM 2795 C C . GLY A 1 355 ? -19.776 9.747 38.331 1.00 83.44 355 GLY A C 1
ATOM 2796 O O . GLY A 1 355 ? -20.193 9.800 37.175 1.00 83.44 355 GLY A O 1
ATOM 2797 N N . PRO A 1 356 ? -20.351 8.934 39.233 1.00 82.12 356 PRO A N 1
ATOM 2798 C CA . PRO A 1 356 ? -21.548 8.147 38.942 1.00 82.12 356 PRO A CA 1
ATOM 2799 C C . PRO A 1 356 ? -22.765 9.057 38.716 1.00 82.12 356 PRO A C 1
ATOM 2801 O O . PRO A 1 356 ? -23.123 9.852 39.585 1.00 82.12 356 PRO A O 1
ATOM 2804 N N . ALA A 1 357 ? -23.431 8.918 37.568 1.00 84.06 357 ALA A N 1
ATOM 2805 C CA . ALA A 1 357 ? -24.676 9.635 37.296 1.00 84.06 357 ALA A CA 1
ATOM 2806 C C . ALA A 1 357 ? -25.860 9.030 38.066 1.00 84.06 357 ALA A C 1
ATOM 2808 O O . ALA A 1 357 ? -25.801 7.892 38.532 1.00 84.06 357 ALA A O 1
ATOM 2809 N N . ALA A 1 358 ? -26.976 9.764 38.126 1.00 76.25 358 ALA A N 1
ATOM 2810 C CA . ALA A 1 358 ? -28.218 9.287 38.741 1.00 76.25 358 ALA A CA 1
ATOM 2811 C C . ALA A 1 358 ? -28.693 7.941 38.159 1.00 76.25 358 ALA A C 1
ATOM 2813 O O . ALA A 1 358 ? -29.198 7.109 38.899 1.00 76.25 358 ALA A O 1
ATOM 2814 N N . ASP A 1 359 ? -28.450 7.703 36.867 1.00 75.88 359 ASP A N 1
ATOM 2815 C CA . ASP A 1 359 ? -28.826 6.471 36.164 1.00 75.88 359 ASP A CA 1
ATOM 2816 C C . ASP A 1 359 ? -27.978 5.241 36.562 1.00 75.88 359 ASP A C 1
ATOM 2818 O O . ASP A 1 359 ? -28.355 4.110 36.256 1.00 75.88 359 ASP A O 1
ATOM 2822 N N . LEU A 1 360 ? -26.827 5.437 37.221 1.00 73.44 360 LEU A N 1
ATOM 2823 C CA . LEU A 1 360 ? -25.984 4.359 37.761 1.00 73.44 360 LEU A CA 1
ATOM 2824 C C . LEU A 1 360 ? -26.374 3.987 39.205 1.00 73.44 360 LEU A C 1
ATOM 2826 O O . LEU A 1 360 ? -25.993 2.925 39.701 1.00 73.44 360 LEU A O 1
ATOM 2830 N N . ILE A 1 361 ? -27.090 4.871 39.901 1.00 63.28 361 ILE A N 1
ATOM 2831 C CA . ILE A 1 361 ? -27.479 4.675 41.298 1.00 63.28 361 ILE A CA 1
ATOM 2832 C C . ILE A 1 361 ? -28.781 3.845 41.312 1.00 63.28 361 ILE A C 1
ATOM 2834 O O . ILE A 1 361 ? -29.712 4.196 40.590 1.00 63.28 361 ILE A O 1
ATOM 2838 N N . PRO A 1 362 ? -28.838 2.729 42.067 1.00 55.00 362 PRO A N 1
ATOM 2839 C CA . PRO A 1 362 ? -29.967 1.792 42.054 1.00 55.00 362 PRO A CA 1
ATOM 2840 C C . PRO A 1 362 ? -31.287 2.353 42.594 1.00 55.00 362 PRO A C 1
ATOM 2842 O O . PRO A 1 362 ? -31.254 3.270 43.450 1.00 55.00 362 PRO A O 1
#

Nearest PDB structures (foldseek):
  6q6g-assembly1_N  TM=2.416E-01  e=1.618E+00  Homo sapiens
  4pw8-assembly2_F  TM=1.467E-01  e=5.187E+00  Homo sapiens

Mean predicted aligned error: 11.31 Å

Solvent-accessible surface area (backbone atoms only — not comparable to full-atom values): 20529 Å² total; per-residue (Å²): 133,82,55,82,89,59,45,69,74,75,50,44,67,59,53,52,52,38,52,51,57,46,60,71,52,71,56,83,86,77,49,54,76,79,46,65,72,83,73,59,56,38,82,73,45,41,62,56,38,41,53,51,38,53,48,45,38,58,70,56,51,46,57,34,54,49,53,51,32,53,51,44,32,69,74,19,60,90,36,60,77,60,22,53,54,27,46,43,53,47,49,32,42,49,33,62,94,71,47,54,60,69,60,47,49,53,55,53,42,52,53,41,46,71,74,41,69,93,39,62,67,60,42,51,52,53,47,50,54,48,55,54,50,63,74,47,95,55,76,44,90,71,62,64,68,61,51,51,53,50,34,53,49,60,56,76,56,57,69,32,59,54,53,47,51,51,54,56,60,69,34,68,80,43,68,68,42,38,51,47,82,73,42,50,86,55,31,70,53,43,36,46,34,72,42,78,34,60,19,56,64,34,49,62,25,35,65,72,39,50,69,58,50,48,59,57,53,49,54,57,53,54,73,56,34,64,67,64,69,50,64,94,69,77,50,76,66,54,52,45,52,40,52,42,50,33,46,41,56,49,36,53,53,35,45,47,49,53,48,50,41,57,68,46,52,40,73,57,88,66,94,43,75,65,55,42,52,54,49,50,47,45,48,71,36,101,72,20,37,56,57,51,49,46,48,55,50,40,61,50,48,58,72,79,48,75,69,59,50,55,75,71,52,65,85,85,59,68,82,79,45,63,85,60,41,69,66,58,76,68,44,76,64,59,38,60,52,52,38,31,64,71,47,40,78,61,49,58,34,32,42,96,83,76,41,81,16,76,82,60,56,133

Foldseek 3Di:
DDDPLLDLLVCLVVLVVLVVQLVPADDPVPDDPVCNPPPRCNVVRNVVSVVVSLVCCQVRVLVSLLVVLLVQCVVCLVPLVSNLVSLLLNVLLADVPSHDLVSNLVVSLVVVCVVPPPCVVSSVSSSVSSSVNNVDDGHDDHDVVSLVSSLVSNPPDPPLNVLLVVLVVVLQPADWDFQPVQLPPLCVQKDLRRQTHRNCLFPCVCVVRCVPPSVVSVVVVLVSCVSSVDPNDDPLVVVLVSVLSNLLVNLVVSLVSLVVSVVRIDGDDDDDPVVVVVSVCCCPDPSHSLLSVLVRSCNGLDDQDPVNVVVVDDPVVVPPCVVVCVSVVPRPCVSSVVSCVSCVVSNQCADPVSHGHPVVPD

Sequence (362 aa):
LLSPRDDARAILGTLDTQYAATRVFPSLIDVSLHERTGLYQGGVSHPVVTQAYERELQAQLLPRVAQQLESQIRANLNNRDRLLNSVRAYLMLGMPERRDNAWLKAWVATDWSARYPGNSAVQNGLNQHFGRLLGLTLNYPLNDTLIAQARQALRSESLASVVYRMLREQAHTLAPYSFDQHLGPQGSVFSGAGYVIPGFYTQQGYKQYFSVQGAPLVSDILRDNWILGEGNTLSAMDLRKLMVELEQLYFRDYATHWSEAVGQLALQPFNTAREGAEQFAGLTSANSAVLHLLLQVRENTRFPSVAEALETLPEAAEKATQALDAVAANVPDTAKKALQRRFEPLHRLLDENDGPAADLIP

pLDDT: mean 83.54, std 14.67, range [36.22, 97.94]